Protein AF-0000000080390505 (afdb_homodimer)

InterPro domains:
  IPR000835 MarR-type HTH domain [PF01047] (36-88)
  IPR000835 MarR-type HTH domain [PR00598] (48-64)
  IPR000835 MarR-type HTH domain [PR00598] (65-80)
  IPR000835 MarR-type HTH domain [PR00598] (84-100)
  IPR000835 MarR-type HTH domain [PR00598] (114-134)
  IPR000835 MarR-type HTH domain [PS50995] (1-136)
  IPR000835 MarR-type HTH domain [SM00347] (24-124)
  IPR023187 Transcriptional regulator MarR-type, conserved site [PS01117] (63-97)
  IPR036388 Winged helix-like DNA-binding domain superfamily [G3DSA:1.10.10.10] (7-143)
  IPR036390 Winged helix DNA-binding domain superfamily [SSF46785] (4-142)

Solvent-accessible surface area (backbone atoms only — not comparable to full-atom values): 15977 Å² total; per-residue (Å²): 130,58,67,79,66,33,67,64,46,51,50,46,51,49,44,52,48,51,54,51,52,45,30,63,73,31,46,91,73,71,41,57,82,67,40,59,59,53,51,54,48,27,73,76,46,60,53,35,35,59,66,54,49,11,59,74,70,69,42,52,67,69,55,36,51,52,44,50,52,51,36,34,74,74,49,30,29,48,74,44,64,33,89,91,42,76,87,39,49,21,39,30,60,30,72,62,31,57,66,46,46,61,58,51,51,48,46,54,48,53,51,48,49,54,44,46,63,86,48,50,74,66,52,48,53,51,49,52,50,52,50,50,51,32,46,48,43,49,52,50,48,50,55,56,66,75,95,130,56,68,80,67,34,69,64,45,51,49,46,52,49,44,53,49,49,54,52,52,46,32,62,72,32,46,92,73,70,42,57,84,66,38,59,59,52,52,54,47,28,74,76,46,61,53,38,35,60,65,54,49,11,60,76,70,68,44,51,66,69,55,36,51,52,46,50,53,51,34,35,73,75,48,28,30,47,74,43,64,34,89,90,42,74,86,40,49,23,40,31,60,29,72,61,30,57,65,46,47,62,57,52,52,49,44,53,49,51,50,48,52,55,46,46,63,87,48,51,74,67,51,46,52,52,50,51,50,52,50,52,50,32,47,49,44,49,53,50,50,49,55,57,66,76,96

pLDDT: mean 89.96, std 9.24, range [43.66, 98.38]

Organism: NCBI:txid1090322

Foldseek 3Di:
DPPCPDPVNVVVVLVVVLQVLLCVLCVVLVQHDCLLVLLLVCLVVFFAWLVRSCVVVVHDSVVSVVSLVVCVVSVQKDWDADPVHRVTITIGGDPSNNVCNVSSVVSNVVSVCVVCVPPDPVRVVVVVVVVVVVVVVVVVVVVVVVD/DPPCPDPVNVVVVLVVVLQVLLCVLCVVLVQHDCLLVLLLVCLVVPFAWLVRSCVVVVHDSVVSVVSLVVCVVSVQKDWDADPVHRVTITIGGDPSSNVCNVSSVVSNVVSVCVVCVPPDPVRVVVVVVVVVVVVVVVVVVVVVVVD

Radius of gyration: 20.18 Å; Cα contacts (8 Å, |Δi|>4): 331; chains: 2; bounding box: 51×54×51 Å

Sequence (294 aa):
MKQSERIGAKIACIFSHNHRYIENALESYKLKGPMFAFLLTLSHKDGCSQESLARYLKFSKATATRVITALEKEGYVYREKDENDRRIYRVFISDKGMGVVPAINAALQEWNDILLSDLSDDEEQIFRKLLDKTKNTLEEYDRNSSNMKQSERIGAKIACIFSHNHRYIENALESYKLKGPMFAFLLTLSHKDGCSQESLARYLKFSKATATRVITALEKEGYVYREKDENDRRIYRVFISDKGMGVVPAINAALQEWNDILLSDLSDDEEQIFRKLLDKTKNTLEEYDRNSSN

Secondary structure (DSSP, 8-state):
--GGGSHHHHHHHHHHHHHHHHHHHTGGGT--TTHHHHHHHHHHSTTEEHHHHHHHHT--HHHHHHHHHHHHHTTSEEEEE-SS-TTPEEEEE-HHHHHHHHHHHHHHHHHHHHHHTTS-HHHHHHHHHHHHHHHHHHHHHHHHHH-/--GGGSHHHHHHHHHHHHHHHHHHHTGGGT--TTHHHHHHHHHHSTTEEHHHHHHHHT--HHHHHHHHHHHHHTTSEEEEE-SS-TTPEEEEE-HHHHHHHHHHHHHHHHHHHHHHTTS-HHHHHHHHHHHHHHHHHHHHHHHHHH-

Nearest PDB structures (foldseek):
  3bpx-assembly1_A  TM=8.953E-01  e=1.019E-10  unclassified
  3s2w-assembly4_H  TM=9.101E-01  e=1.387E-10  Methanosarcina mazei Go1
  3bpv-assembly1_A-2  TM=9.116E-01  e=5.723E-10  unclassified
  6pcp-assembly2_C  TM=8.687E-01  e=5.475E-08  Bordetella pertussis
  7kfq-assembly1_A  TM=7.482E-01  e=2.891E-07  Variovorax paradoxus

Structure (mmCIF, N/CA/C/O backbone):
data_AF-0000000080390505-model_v1
#
loop_
_entity.id
_entity.type
_entity.pdbx_description
1 polymer 'Transcriptional regulator'
#
loop_
_atom_site.group_PDB
_atom_site.id
_atom_sit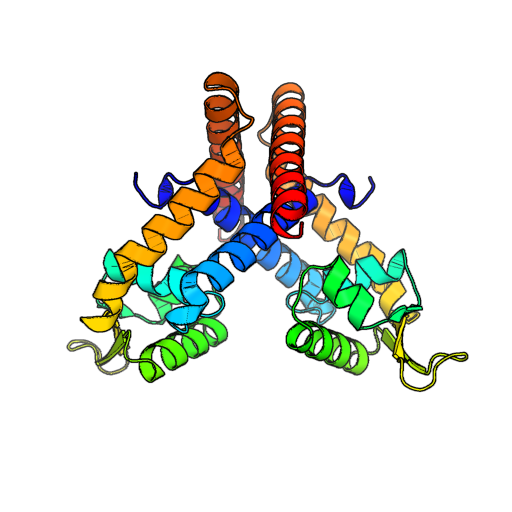e.type_symbol
_atom_site.label_atom_id
_atom_site.label_alt_id
_atom_site.label_comp_id
_atom_site.label_asym_id
_atom_site.label_entity_id
_atom_site.label_seq_id
_atom_site.pdbx_PDB_ins_code
_atom_site.Cartn_x
_atom_site.Cartn_y
_atom_site.Cartn_z
_atom_site.occupancy
_atom_site.B_iso_or_equiv
_atom_site.auth_seq_id
_atom_site.auth_comp_id
_atom_site.auth_asym_id
_atom_site.auth_atom_id
_atom_site.pdbx_PDB_model_num
ATOM 1 N N . MET A 1 1 ? -7.25 20.875 5.926 1 47.5 1 MET A N 1
ATOM 2 C CA . MET A 1 1 ? -6.16 20.375 5.086 1 47.5 1 MET A CA 1
ATOM 3 C C . MET A 1 1 ? -6.691 19.453 3.994 1 47.5 1 MET A C 1
ATOM 5 O O . MET A 1 1 ? -7.535 18.594 4.254 1 47.5 1 MET A O 1
ATOM 9 N N . LYS A 1 2 ? -6.445 19.812 2.771 1 57.56 2 LYS A N 1
ATOM 10 C CA . LYS A 1 2 ? -6.871 19 1.635 1 57.56 2 LYS A CA 1
ATOM 11 C C . LYS A 1 2 ? -6.238 17.609 1.688 1 57.56 2 LYS A C 1
ATOM 13 O O . LYS A 1 2 ? -5.129 17.453 2.203 1 57.56 2 LYS A O 1
ATOM 18 N N . GLN A 1 3 ? -6.949 16.672 1.498 1 59.25 3 GLN A N 1
ATOM 19 C CA . GLN A 1 3 ? -6.5 15.281 1.482 1 59.25 3 GLN A CA 1
ATOM 20 C C . GLN A 1 3 ? -5.133 15.156 0.817 1 59.25 3 GLN A C 1
ATOM 22 O O . GLN A 1 3 ? -4.277 14.398 1.284 1 59.25 3 GLN A O 1
ATOM 27 N N . SER A 1 4 ? -5.047 16.062 -0.172 1 57.09 4 SER A N 1
ATOM 28 C CA . SER A 1 4 ? -3.805 15.992 -0.937 1 57.09 4 SER A CA 1
ATOM 29 C C . SER A 1 4 ? -2.633 16.562 -0.139 1 57.09 4 SER A C 1
ATOM 31 O O . SER A 1 4 ? -1.473 16.297 -0.46 1 57.09 4 SER A O 1
ATOM 33 N N . GLU A 1 5 ? -3.049 17.125 0.859 1 67.38 5 GLU A N 1
ATOM 34 C CA . GLU A 1 5 ? -2.018 17.781 1.653 1 67.38 5 GLU A CA 1
ATOM 35 C C . GLU A 1 5 ? -1.525 16.875 2.779 1 67.38 5 GLU A C 1
ATOM 37 O O . GLU A 1 5 ? -0.464 17.125 3.359 1 67.38 5 GLU A O 1
ATOM 42 N N . ARG A 1 6 ? -2.152 15.867 2.842 1 80.06 6 ARG A N 1
ATOM 43 C CA . ARG A 1 6 ? -1.756 14.953 3.91 1 80.06 6 ARG A CA 1
ATOM 44 C C . ARG A 1 6 ? -0.568 14.094 3.484 1 80.06 6 ARG A C 1
ATOM 46 O O . ARG A 1 6 ? -0.491 13.664 2.334 1 80.06 6 ARG A O 1
ATOM 53 N N . ILE A 1 7 ? 0.357 13.969 4.359 1 85.69 7 ILE A N 1
ATOM 54 C CA . ILE A 1 7 ? 1.563 13.188 4.105 1 85.69 7 ILE A CA 1
ATOM 55 C C . ILE A 1 7 ? 1.186 11.75 3.762 1 85.69 7 ILE A C 1
ATOM 57 O O . ILE A 1 7 ? 1.784 11.141 2.875 1 85.69 7 ILE A O 1
ATOM 61 N N . GLY A 1 8 ? 0.133 11.328 4.406 1 85.62 8 GLY A N 1
ATOM 62 C CA . GLY A 1 8 ? -0.348 9.984 4.129 1 85.62 8 GLY A CA 1
ATOM 63 C C . GLY A 1 8 ? -0.762 9.781 2.684 1 85.62 8 GLY A C 1
ATOM 64 O O . GLY A 1 8 ? -0.52 8.727 2.104 1 85.62 8 GLY A O 1
ATOM 65 N N . ALA A 1 9 ? -1.355 10.812 2.117 1 84.06 9 ALA A N 1
ATOM 66 C CA . ALA A 1 9 ? -1.788 10.742 0.724 1 84.06 9 ALA A CA 1
ATOM 67 C C . ALA A 1 9 ? -0.59 10.68 -0.22 1 84.06 9 ALA A C 1
ATOM 69 O O . ALA A 1 9 ? -0.623 9.969 -1.226 1 84.06 9 ALA A O 1
ATOM 70 N N . LYS A 1 10 ? 0.404 11.367 0.055 1 87.94 10 LYS A N 1
ATOM 71 C CA . LYS A 1 10 ? 1.612 11.359 -0.763 1 87.94 10 LYS A CA 1
ATOM 72 C C . LYS A 1 10 ? 2.299 10 -0.716 1 87.94 10 LYS A C 1
ATOM 74 O O . LYS A 1 10 ? 2.723 9.477 -1.749 1 87.94 10 LYS A O 1
ATOM 79 N N . ILE A 1 11 ? 2.352 9.484 0.459 1 90.06 11 ILE A N 1
ATOM 80 C CA . ILE A 1 11 ? 2.947 8.164 0.653 1 90.06 11 ILE A CA 1
ATOM 81 C C . ILE A 1 11 ? 2.127 7.113 -0.091 1 90.06 11 ILE A C 1
ATOM 83 O O . ILE A 1 11 ? 2.686 6.234 -0.75 1 90.06 11 ILE A O 1
ATOM 87 N N . ALA A 1 12 ? 0.854 7.258 -0.019 1 86.38 12 ALA A N 1
ATOM 88 C CA . ALA A 1 12 ? -0.045 6.336 -0.711 1 86.38 12 ALA A CA 1
ATOM 89 C C . ALA A 1 12 ? 0.187 6.375 -2.219 1 86.38 12 ALA A C 1
ATOM 91 O O . ALA A 1 12 ? 0.212 5.332 -2.877 1 86.38 12 ALA A O 1
ATOM 92 N N . CYS A 1 13 ? 0.348 7.535 -2.709 1 86 13 CYS A N 1
ATOM 93 C CA . CYS A 1 13 ? 0.576 7.699 -4.141 1 86 13 CYS A CA 1
ATOM 94 C C . CYS A 1 13 ? 1.878 7.031 -4.566 1 86 13 CYS A C 1
ATOM 96 O O . CYS A 1 13 ? 1.913 6.309 -5.566 1 86 13 CYS A O 1
ATOM 98 N N . ILE A 1 14 ? 2.885 7.238 -3.82 1 90.88 14 ILE A N 1
ATOM 99 C CA . ILE A 1 14 ? 4.191 6.664 -4.129 1 90.88 14 ILE A CA 1
ATOM 100 C C . ILE A 1 14 ? 4.125 5.145 -4.023 1 90.88 14 ILE A C 1
ATOM 102 O O . ILE A 1 14 ? 4.621 4.434 -4.898 1 90.88 14 ILE A O 1
ATOM 106 N N . PHE A 1 15 ? 3.463 4.742 -3.025 1 88.5 15 PHE A N 1
ATOM 107 C CA . PHE A 1 15 ? 3.328 3.307 -2.812 1 88.5 15 PHE A CA 1
ATOM 108 C C . PHE A 1 15 ? 2.539 2.664 -3.947 1 88.5 15 PHE A C 1
ATOM 110 O O . PHE A 1 15 ? 2.934 1.62 -4.473 1 88.5 15 PHE A O 1
ATOM 117 N N . SER A 1 16 ? 1.476 3.236 -4.297 1 85.75 16 SER A N 1
ATOM 118 C CA . SER A 1 16 ? 0.644 2.719 -5.379 1 85.75 16 SER A CA 1
ATOM 119 C C . SER A 1 16 ? 1.423 2.641 -6.688 1 85.75 16 SER A C 1
ATOM 121 O O . SER A 1 16 ? 1.263 1.69 -7.457 1 85.75 16 SER A O 1
ATOM 123 N N . HIS A 1 17 ? 2.207 3.602 -6.898 1 88.25 17 HIS A N 1
ATOM 124 C CA . HIS A 1 17 ? 3.031 3.586 -8.102 1 88.25 17 HIS A CA 1
ATOM 125 C C . HIS A 1 17 ? 4.012 2.418 -8.086 1 88.25 17 HIS A C 1
ATOM 127 O O . HIS A 1 17 ? 4.211 1.749 -9.102 1 88.25 17 HIS A O 1
ATOM 133 N N . ASN A 1 18 ? 4.645 2.246 -6.918 1 88.81 18 ASN A N 1
ATOM 134 C CA . ASN A 1 18 ? 5.566 1.125 -6.754 1 88.81 18 ASN A CA 1
ATOM 135 C C . ASN A 1 18 ? 4.891 -0.206 -7.07 1 88.81 18 ASN A C 1
ATOM 137 O O . ASN A 1 18 ? 5.418 -1.009 -7.84 1 88.81 18 ASN A O 1
ATOM 141 N N . HIS A 1 19 ? 3.781 -0.438 -6.508 1 84.25 19 HIS A N 1
ATOM 142 C CA . HIS A 1 19 ? 3.055 -1.689 -6.688 1 84.25 19 HIS A CA 1
ATOM 143 C C . HIS A 1 19 ? 2.697 -1.917 -8.148 1 84.25 19 HIS A C 1
ATOM 145 O O . HIS A 1 19 ? 2.867 -3.021 -8.672 1 84.25 19 HIS A O 1
ATOM 151 N N . ARG A 1 20 ? 2.246 -0.921 -8.812 1 84.75 20 ARG A N 1
ATOM 152 C CA . ARG A 1 20 ? 1.904 -1.033 -10.227 1 84.75 20 ARG A CA 1
ATOM 153 C C . ARG A 1 20 ? 3.145 -1.312 -11.07 1 84.75 20 ARG A C 1
ATOM 155 O O . ARG A 1 20 ? 3.109 -2.145 -11.977 1 84.75 20 ARG A O 1
ATOM 162 N N . TYR A 1 21 ? 4.152 -0.534 -10.789 1 89.31 21 TYR A N 1
ATOM 163 C CA . TYR A 1 21 ? 5.406 -0.698 -11.516 1 89.31 21 TYR A CA 1
ATOM 164 C C . TYR A 1 21 ? 5.922 -2.127 -11.398 1 89.31 21 TYR A C 1
ATOM 166 O O . TYR A 1 21 ? 6.297 -2.742 -12.398 1 89.31 21 TYR A O 1
ATOM 174 N N . ILE A 1 22 ? 5.918 -2.629 -10.188 1 89.25 22 ILE A N 1
ATOM 175 C CA . ILE A 1 22 ? 6.465 -3.955 -9.914 1 89.25 22 ILE A CA 1
ATOM 176 C C . ILE A 1 22 ? 5.574 -5.02 -10.555 1 89.25 22 ILE A C 1
ATOM 178 O O . ILE A 1 22 ? 6.074 -5.977 -11.148 1 89.25 22 ILE A O 1
ATOM 182 N N . GLU A 1 23 ? 4.332 -4.867 -10.422 1 86.94 23 GLU A N 1
ATOM 183 C CA . GLU A 1 23 ? 3.398 -5.805 -11.039 1 86.94 23 GLU A CA 1
ATOM 184 C C . GLU A 1 23 ? 3.619 -5.895 -12.539 1 86.94 23 GLU A C 1
ATOM 186 O O . GLU A 1 23 ? 3.635 -6.988 -13.109 1 86.94 23 GLU A O 1
ATOM 191 N N . ASN A 1 24 ? 3.764 -4.754 -13.141 1 88.38 24 ASN A N 1
ATOM 192 C CA . ASN A 1 24 ? 4.004 -4.719 -14.578 1 88.38 24 ASN A CA 1
ATOM 193 C C . ASN A 1 24 ? 5.332 -5.371 -14.938 1 88.38 24 ASN A C 1
ATOM 195 O O . ASN A 1 24 ? 5.422 -6.105 -15.922 1 88.38 24 ASN A O 1
ATOM 199 N N . ALA A 1 25 ? 6.34 -5.062 -14.148 1 91.5 25 ALA A N 1
ATOM 200 C CA . ALA A 1 25 ? 7.68 -5.586 -14.406 1 91.5 25 ALA A CA 1
ATOM 201 C C . ALA A 1 25 ? 7.715 -7.105 -14.234 1 91.5 25 ALA A C 1
ATOM 203 O O . ALA A 1 25 ? 8.516 -7.789 -14.875 1 91.5 25 ALA A O 1
ATOM 204 N N . LEU A 1 26 ? 6.785 -7.684 -13.445 1 93.62 26 LEU A N 1
ATOM 205 C CA . LEU A 1 26 ? 6.84 -9.102 -13.117 1 93.62 26 LEU A CA 1
ATOM 206 C C . LEU A 1 26 ? 5.66 -9.852 -13.734 1 93.62 26 LEU A C 1
ATOM 208 O O . LEU A 1 26 ? 5.375 -10.984 -13.359 1 93.62 26 LEU A O 1
ATOM 212 N N . GLU A 1 27 ? 5.047 -9.164 -14.633 1 91.56 27 GLU A N 1
ATOM 213 C CA . GLU A 1 27 ? 3.855 -9.734 -15.266 1 91.56 27 GLU A CA 1
ATOM 214 C C . GLU A 1 27 ? 4.164 -11.07 -15.922 1 91.56 27 GLU A C 1
ATOM 216 O O . GLU A 1 27 ? 3.375 -12.016 -15.828 1 91.56 27 GLU A O 1
ATOM 221 N N . SER A 1 28 ? 5.301 -11.18 -16.562 1 93.81 28 SER A N 1
ATOM 222 C CA . SER A 1 28 ? 5.68 -12.391 -17.281 1 93.81 28 SER A CA 1
ATOM 223 C C . SER A 1 28 ? 5.906 -13.555 -16.328 1 93.81 28 SER A 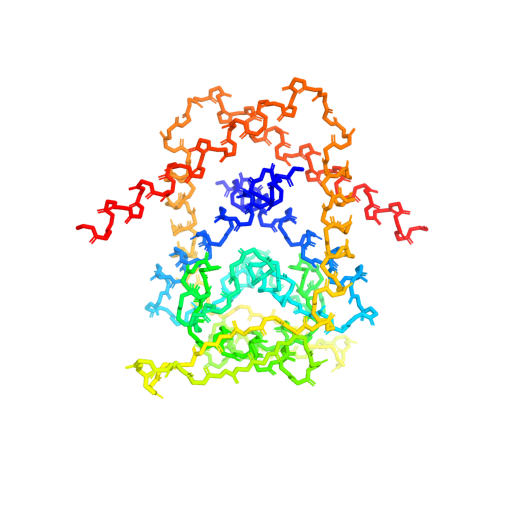C 1
ATOM 225 O O . SER A 1 28 ? 5.871 -14.719 -16.734 1 93.81 28 SER A O 1
ATOM 227 N N . TYR A 1 29 ? 6.078 -13.297 -15.062 1 95.81 29 TYR A N 1
ATOM 228 C CA . TYR A 1 29 ? 6.32 -14.336 -14.062 1 95.81 29 TYR A CA 1
ATOM 229 C C . TYR A 1 29 ? 5.031 -14.703 -13.336 1 95.81 29 TYR A C 1
ATOM 231 O O . TYR A 1 29 ? 5.047 -15.516 -12.414 1 95.81 29 TYR A O 1
ATOM 239 N N . LYS A 1 30 ? 3.979 -14 -13.664 1 94 30 LYS A N 1
ATOM 240 C CA . LYS A 1 30 ? 2.662 -14.242 -13.086 1 94 30 LYS A CA 1
ATOM 241 C C . LYS A 1 30 ? 2.652 -13.922 -11.594 1 94 30 LYS A C 1
ATOM 243 O O . LYS A 1 30 ? 2.002 -14.609 -10.805 1 94 30 LYS A O 1
ATOM 248 N N . LEU A 1 31 ? 3.459 -13.055 -11.219 1 92.88 31 LEU A N 1
ATOM 249 C CA . LEU A 1 31 ? 3.469 -12.57 -9.844 1 92.88 31 LEU A CA 1
ATOM 250 C C . LEU A 1 31 ? 2.555 -11.352 -9.695 1 92.88 31 LEU A C 1
ATOM 252 O O . LEU A 1 31 ? 2.809 -10.305 -10.289 1 92.88 31 LEU A O 1
ATOM 256 N N . LYS A 1 32 ? 1.479 -11.516 -8.938 1 86.44 32 LYS A N 1
ATOM 257 C CA . LYS A 1 32 ? 0.497 -10.453 -8.773 1 86.44 32 LYS A CA 1
ATOM 258 C C . LYS A 1 32 ? 0.452 -9.969 -7.324 1 86.44 32 LYS A C 1
ATOM 260 O O . LYS A 1 32 ? 0.616 -10.758 -6.395 1 86.44 32 LYS A O 1
ATOM 265 N N . GLY A 1 33 ? 0.156 -8.695 -7.215 1 82.25 33 GLY A N 1
ATOM 266 C CA . GLY A 1 33 ? -0.066 -8.125 -5.895 1 82.25 33 GLY A CA 1
ATOM 267 C C . GLY A 1 33 ? 1.122 -8.297 -4.965 1 82.25 33 GLY A C 1
ATOM 268 O O . GLY A 1 33 ? 2.25 -7.949 -5.324 1 82.25 33 GLY A O 1
ATOM 269 N N . PRO A 1 34 ? 0.864 -8.852 -3.773 1 87.38 34 PRO A N 1
ATOM 270 C CA . PRO A 1 34 ? 1.923 -8.938 -2.766 1 87.38 34 PRO A CA 1
ATOM 271 C C . PRO A 1 34 ? 2.773 -10.195 -2.906 1 87.38 34 PRO A C 1
ATOM 273 O O . PRO A 1 34 ? 3.611 -10.484 -2.045 1 87.38 34 PRO A O 1
ATOM 276 N N . MET A 1 35 ? 2.617 -10.906 -3.91 1 93.69 35 MET A N 1
ATOM 277 C CA . MET A 1 35 ? 3.32 -12.18 -4.07 1 93.69 35 MET A CA 1
ATOM 278 C C . MET A 1 35 ? 4.832 -11.977 -4.012 1 93.69 35 MET A C 1
ATOM 280 O O . MET A 1 35 ? 5.547 -12.773 -3.404 1 93.69 35 MET A O 1
ATOM 284 N N . PHE A 1 36 ? 5.324 -10.938 -4.609 1 93.06 36 PHE A N 1
ATOM 285 C CA . PHE A 1 36 ? 6.762 -10.695 -4.648 1 93.06 36 PHE A CA 1
ATOM 286 C C . PHE A 1 36 ? 7.32 -10.508 -3.244 1 93.06 36 PHE A C 1
ATOM 288 O O . PHE A 1 36 ? 8.438 -10.93 -2.951 1 93.06 36 PHE A O 1
ATOM 295 N N . ALA A 1 37 ? 6.578 -9.883 -2.42 1 90.94 37 ALA A N 1
ATOM 296 C CA . ALA A 1 37 ? 7.039 -9.633 -1.058 1 90.94 37 ALA A CA 1
ATOM 297 C C . ALA A 1 37 ? 7.199 -10.938 -0.281 1 90.94 37 ALA A C 1
ATOM 299 O O . ALA A 1 37 ? 8.133 -11.078 0.514 1 90.94 37 ALA A O 1
ATOM 300 N N . PHE A 1 38 ? 6.316 -11.828 -0.518 1 94.25 38 PHE A N 1
ATOM 301 C CA . PHE A 1 38 ? 6.406 -13.133 0.122 1 94.25 38 PHE A CA 1
ATOM 302 C C . PHE A 1 38 ? 7.648 -13.883 -0.349 1 94.25 38 PHE A C 1
ATOM 304 O O . PHE A 1 38 ? 8.383 -14.445 0.463 1 94.25 38 PHE A O 1
ATOM 311 N N . LEU A 1 39 ? 7.883 -13.836 -1.6 1 95.5 39 LEU A N 1
ATOM 312 C CA . LEU A 1 39 ? 9.039 -14.531 -2.16 1 95.5 39 LEU A CA 1
ATOM 313 C C . LEU A 1 39 ? 10.336 -13.922 -1.639 1 95.5 39 LEU A C 1
ATOM 315 O O . LEU A 1 39 ? 11.281 -14.648 -1.308 1 95.5 39 LEU A O 1
ATOM 319 N N . LEU A 1 40 ? 10.328 -12.711 -1.592 1 92.5 40 LEU A N 1
ATOM 320 C CA . LEU A 1 40 ? 11.516 -12.031 -1.079 1 92.5 40 LEU A CA 1
ATOM 321 C C . LEU A 1 40 ? 11.781 -12.422 0.372 1 92.5 40 LEU A C 1
ATOM 323 O O . LEU A 1 40 ? 12.922 -12.688 0.752 1 92.5 40 LEU A O 1
ATOM 327 N N . THR A 1 41 ? 10.773 -12.414 1.14 1 92 41 THR A N 1
ATOM 328 C CA . THR A 1 41 ? 10.914 -12.789 2.543 1 92 41 THR A CA 1
ATOM 329 C C . THR A 1 41 ? 11.422 -14.219 2.674 1 92 41 THR A C 1
ATOM 331 O O . THR A 1 41 ? 12.359 -14.484 3.426 1 92 41 THR A O 1
ATOM 334 N N . LEU A 1 42 ? 10.867 -15.078 1.919 1 95.81 42 LEU A N 1
ATOM 335 C CA . LEU A 1 42 ? 11.227 -16.484 1.975 1 95.81 42 LEU A CA 1
ATOM 336 C C . LEU A 1 42 ? 12.633 -16.719 1.446 1 95.81 42 LEU A C 1
ATOM 338 O O . LEU A 1 42 ? 13.305 -17.672 1.853 1 95.81 42 LEU A O 1
ATOM 342 N N . SER A 1 43 ? 13.023 -15.883 0.507 1 94.56 43 SER A N 1
ATOM 343 C CA . SER A 1 43 ? 14.367 -16 -0.041 1 94.56 43 SER A CA 1
ATOM 344 C C . SER A 1 43 ? 15.43 -15.75 1.027 1 94.56 43 SER A C 1
ATOM 346 O O . SER A 1 43 ? 16.562 -16.219 0.915 1 94.56 43 SER A O 1
ATOM 348 N N . HIS A 1 44 ? 15.102 -15.062 2.072 1 91.31 44 HIS A N 1
ATOM 349 C CA . HIS A 1 44 ? 16.016 -14.742 3.166 1 91.31 44 HIS A CA 1
ATOM 350 C C . HIS A 1 44 ? 15.719 -15.594 4.395 1 91.31 44 HIS A C 1
ATOM 352 O O . HIS A 1 44 ? 16.609 -15.883 5.191 1 91.31 44 HIS A O 1
ATOM 358 N N . LYS A 1 45 ? 14.438 -15.875 4.551 1 91.38 45 LYS A N 1
ATOM 359 C CA . LYS A 1 45 ? 13.977 -16.688 5.676 1 91.38 45 LYS A CA 1
ATOM 360 C C . LYS A 1 45 ? 13.078 -17.828 5.203 1 91.38 45 LYS A C 1
ATOM 362 O O . LYS A 1 45 ? 11.867 -17.781 5.41 1 91.38 45 LYS A O 1
ATOM 367 N N . ASP A 1 46 ? 13.734 -18.844 4.82 1 93.31 46 ASP A N 1
ATOM 368 C CA . ASP A 1 46 ? 12.992 -19.984 4.277 1 93.31 46 ASP A CA 1
ATOM 369 C C . ASP A 1 46 ? 12.406 -20.844 5.395 1 93.31 46 ASP A C 1
ATOM 371 O O . ASP A 1 46 ? 12.945 -20.891 6.5 1 93.31 46 ASP A O 1
ATOM 375 N N . GLY A 1 47 ? 11.234 -21.344 5.086 1 94.38 47 GLY A N 1
ATOM 376 C CA . GLY A 1 47 ? 10.633 -22.266 6.039 1 94.38 47 GLY A CA 1
ATOM 377 C C . GLY A 1 47 ? 9.852 -21.562 7.133 1 94.38 47 GLY A C 1
ATOM 378 O O . GLY A 1 47 ? 9.711 -22.078 8.242 1 94.38 47 GLY A O 1
ATOM 379 N N . CYS A 1 48 ? 9.375 -20.438 6.871 1 93.75 48 CYS A N 1
ATOM 380 C CA . CYS A 1 48 ? 8.547 -19.688 7.82 1 93.75 48 CYS A CA 1
ATOM 381 C C . CYS A 1 48 ? 7.137 -20.281 7.883 1 93.75 48 CYS A C 1
ATOM 383 O O . CYS A 1 48 ? 6.645 -20.828 6.895 1 93.75 48 CYS A O 1
ATOM 385 N N . SER A 1 49 ? 6.559 -20.141 9.062 1 94.56 49 SER A N 1
ATOM 386 C CA . SER A 1 49 ? 5.141 -20.469 9.141 1 94.56 49 SER A CA 1
ATOM 387 C C . SER A 1 49 ? 4.285 -19.438 8.43 1 94.56 49 SER A C 1
ATOM 389 O O . SER A 1 49 ? 4.707 -18.297 8.242 1 94.56 49 SER A O 1
ATOM 391 N N . GLN A 1 50 ? 3.143 -19.859 8.031 1 93.38 50 GLN A N 1
ATOM 392 C CA . GLN A 1 50 ? 2.215 -18.922 7.414 1 93.38 50 GLN A CA 1
ATOM 393 C C . GLN A 1 50 ? 1.912 -17.75 8.352 1 93.38 50 GLN A C 1
ATOM 395 O O . GLN A 1 50 ? 1.835 -16.594 7.91 1 93.38 50 GLN A O 1
ATOM 400 N N . GLU A 1 51 ? 1.816 -18.078 9.555 1 93.06 51 GLU A N 1
ATOM 401 C CA . GLU A 1 51 ? 1.526 -17.062 10.562 1 93.06 51 GLU A CA 1
ATOM 402 C C . GLU A 1 51 ? 2.672 -16.062 10.68 1 93.06 51 GLU A C 1
ATOM 404 O O . GLU A 1 51 ? 2.441 -14.852 10.758 1 93.06 51 GLU A O 1
ATOM 409 N N . SER A 1 52 ? 3.852 -16.594 10.727 1 92.44 52 SER A N 1
ATOM 410 C CA . SER A 1 52 ? 5.023 -15.734 10.828 1 92.44 52 SER A CA 1
ATOM 411 C C . SER A 1 52 ? 5.16 -14.844 9.602 1 92.44 52 SER A C 1
ATOM 413 O O . SER A 1 52 ? 5.512 -13.664 9.719 1 92.44 52 SER A O 1
ATOM 415 N N . LEU A 1 53 ? 4.902 -15.383 8.445 1 93 53 LEU A N 1
ATOM 416 C CA . LEU A 1 53 ? 4.957 -14.617 7.207 1 93 53 LEU A CA 1
ATOM 417 C C . LEU A 1 53 ? 3.934 -13.492 7.219 1 93 53 LEU A C 1
ATOM 419 O O . LEU A 1 53 ? 4.25 -12.352 6.859 1 93 53 LEU A O 1
ATOM 423 N N . ALA A 1 54 ? 2.73 -13.812 7.594 1 90.12 54 ALA A N 1
ATOM 424 C CA . ALA A 1 54 ? 1.66 -12.82 7.684 1 90.12 54 ALA A CA 1
ATOM 425 C C . ALA A 1 54 ? 2.041 -11.688 8.633 1 90.12 54 ALA A C 1
ATOM 427 O O . ALA A 1 54 ? 1.883 -10.508 8.297 1 90.12 54 ALA A O 1
ATOM 428 N N . ARG A 1 55 ? 2.588 -12.039 9.781 1 84.88 55 ARG A N 1
ATOM 429 C CA . ARG A 1 55 ? 2.975 -11.07 10.805 1 84.88 55 ARG A CA 1
ATOM 430 C C . ARG A 1 55 ? 4.113 -10.188 10.32 1 84.88 55 ARG A C 1
ATOM 432 O O . ARG A 1 55 ? 4.066 -8.961 10.469 1 84.88 55 ARG A O 1
ATOM 439 N N . TYR A 1 56 ? 5.086 -10.859 9.758 1 83.5 56 TYR A N 1
ATOM 440 C CA . TYR A 1 56 ? 6.262 -10.133 9.297 1 83.5 56 TYR A CA 1
ATOM 441 C C . TYR A 1 56 ? 5.898 -9.148 8.195 1 83.5 56 TYR A C 1
ATOM 443 O O . TYR A 1 56 ? 6.43 -8.039 8.141 1 83.5 56 TYR A O 1
ATOM 451 N N . LEU A 1 57 ? 5.004 -9.523 7.328 1 84.38 57 LEU A N 1
ATOM 452 C CA . LEU A 1 57 ? 4.645 -8.711 6.172 1 84.38 57 LEU A CA 1
ATOM 453 C C . LEU A 1 57 ? 3.43 -7.84 6.473 1 84.38 57 LEU A C 1
ATOM 455 O O . LEU A 1 57 ? 2.992 -7.062 5.621 1 84.38 57 LEU A O 1
ATOM 459 N N . LYS A 1 58 ? 2.885 -8.016 7.68 1 78.38 58 LYS A N 1
ATOM 460 C CA . LYS A 1 58 ? 1.77 -7.215 8.172 1 78.38 58 LYS A CA 1
ATOM 461 C C . LYS A 1 58 ? 0.525 -7.41 7.316 1 78.38 58 LYS A C 1
ATOM 463 O O . LYS A 1 58 ? -0.134 -6.441 6.934 1 78.38 58 LYS A O 1
ATOM 468 N N . PHE A 1 59 ? 0.275 -8.625 6.93 1 82.25 59 PHE A N 1
ATOM 469 C CA . PHE A 1 59 ? -0.951 -9.031 6.254 1 82.25 59 PHE A CA 1
ATOM 470 C C . PHE A 1 59 ? -1.851 -9.82 7.195 1 82.25 59 PHE A C 1
ATOM 472 O O . PHE A 1 59 ? -1.376 -10.398 8.18 1 82.25 59 PHE A O 1
ATOM 479 N N . SER A 1 60 ? -3.121 -9.789 6.93 1 82.06 60 SER A N 1
ATOM 480 C CA . SER A 1 60 ? -4.031 -10.68 7.645 1 82.06 60 SER A CA 1
ATOM 481 C C . SER A 1 60 ? -3.762 -12.141 7.305 1 82.06 60 SER A C 1
ATOM 483 O O . SER A 1 60 ? -3.197 -12.445 6.254 1 82.06 60 SER A O 1
ATOM 485 N N . LYS A 1 61 ? -4.219 -12.969 8.164 1 87.94 61 LYS A N 1
ATOM 486 C CA . LYS A 1 61 ? -4.074 -14.398 7.934 1 87.94 61 LYS A CA 1
ATOM 487 C C . LYS A 1 61 ? -4.766 -14.82 6.637 1 87.94 61 LYS A C 1
ATOM 489 O O . LYS A 1 61 ? -4.227 -15.625 5.875 1 87.94 61 LYS A O 1
ATOM 494 N N . ALA A 1 62 ? -5.902 -14.242 6.473 1 86.5 62 ALA A N 1
ATOM 495 C CA . ALA A 1 62 ? -6.676 -14.562 5.277 1 86.5 62 ALA A CA 1
ATOM 496 C C . ALA A 1 62 ? -5.922 -14.156 4.012 1 86.5 62 ALA A C 1
ATOM 498 O O . ALA A 1 62 ? -5.848 -14.922 3.051 1 86.5 62 ALA A O 1
ATOM 499 N N . THR A 1 63 ? -5.336 -13.031 3.977 1 84.38 63 THR A N 1
ATOM 500 C CA . THR A 1 63 ? -4.578 -12.531 2.834 1 84.38 63 THR A CA 1
ATOM 501 C C . THR A 1 63 ? -3.33 -13.383 2.604 1 84.38 63 THR A C 1
ATOM 503 O O . THR A 1 63 ? -3.021 -13.742 1.467 1 84.38 63 THR A O 1
ATOM 506 N N . ALA A 1 64 ? -2.664 -13.656 3.672 1 92.94 64 ALA A N 1
ATOM 507 C CA . ALA A 1 64 ? -1.459 -14.477 3.566 1 92.94 64 ALA A CA 1
ATOM 508 C C . ALA A 1 64 ? -1.774 -15.844 2.965 1 92.94 64 ALA A C 1
ATOM 510 O O . ALA A 1 64 ? -1.049 -16.328 2.094 1 92.94 64 ALA A O 1
ATOM 511 N N . THR A 1 65 ? -2.834 -16.406 3.432 1 94.44 65 THR A N 1
ATOM 512 C CA . THR A 1 65 ? -3.244 -17.719 2.93 1 94.44 65 THR A CA 1
ATOM 513 C C . THR A 1 65 ? -3.527 -17.656 1.432 1 94.44 65 THR A C 1
ATOM 515 O O . THR A 1 65 ? -3.084 -18.516 0.674 1 94.44 65 THR A O 1
ATOM 518 N N . ARG A 1 66 ? -4.184 -16.641 1.076 1 93.44 66 ARG A N 1
ATOM 519 C CA . ARG A 1 66 ? -4.527 -16.484 -0.332 1 93.44 66 ARG A CA 1
ATOM 520 C C . ARG A 1 66 ? -3.273 -16.312 -1.186 1 93.44 66 ARG A C 1
ATOM 522 O O . ARG A 1 66 ? -3.16 -16.922 -2.252 1 93.44 66 ARG A O 1
ATOM 529 N N . VAL A 1 67 ? -2.408 -15.562 -0.748 1 95.12 67 VAL A N 1
ATOM 530 C CA . VAL A 1 67 ? -1.191 -15.266 -1.496 1 95.12 67 VAL A CA 1
ATOM 531 C C . VAL A 1 67 ? -0.313 -16.516 -1.575 1 95.12 67 VAL A C 1
ATOM 533 O O . VAL A 1 67 ? 0.202 -16.844 -2.643 1 95.12 67 VAL A O 1
ATOM 536 N N . ILE A 1 68 ? -0.188 -17.172 -0.466 1 96.88 68 ILE A N 1
ATOM 537 C CA . ILE A 1 68 ? 0.64 -18.375 -0.419 1 96.88 68 ILE A CA 1
ATOM 538 C C . ILE A 1 68 ? 0.052 -19.438 -1.336 1 96.88 68 ILE A C 1
ATOM 540 O O . ILE A 1 68 ? 0.785 -20.125 -2.059 1 96.88 68 ILE A O 1
ATOM 544 N N . THR A 1 69 ? -1.244 -19.594 -1.267 1 97.06 69 THR A N 1
ATOM 545 C CA . THR A 1 69 ? -1.925 -20.562 -2.135 1 97.06 69 THR A CA 1
ATOM 546 C C . THR A 1 69 ? -1.674 -20.219 -3.604 1 97.06 69 THR A C 1
ATOM 548 O O . THR A 1 69 ? -1.413 -21.125 -4.41 1 97.06 69 THR A O 1
ATOM 551 N N . ALA A 1 70 ? -1.712 -18.969 -3.947 1 96.5 70 ALA A N 1
ATOM 552 C CA . ALA A 1 70 ? -1.457 -18.531 -5.32 1 96.5 70 ALA A CA 1
ATOM 553 C C . ALA A 1 70 ? -0.019 -18.828 -5.73 1 96.5 70 ALA A C 1
ATOM 555 O O . ALA A 1 70 ? 0.232 -19.281 -6.848 1 96.5 70 ALA A O 1
ATOM 556 N N . LEU A 1 71 ? 0.881 -18.578 -4.859 1 97.62 71 LEU A N 1
ATOM 557 C CA . LEU A 1 71 ? 2.293 -18.844 -5.121 1 97.62 71 LEU A CA 1
ATOM 558 C C . LEU A 1 71 ? 2.539 -20.344 -5.305 1 97.62 71 LEU A C 1
ATOM 560 O O . LEU A 1 71 ? 3.35 -20.734 -6.145 1 97.62 71 LEU A O 1
ATOM 564 N N . GLU A 1 72 ? 1.846 -21.109 -4.488 1 97.62 72 GLU A N 1
ATOM 565 C CA . GLU A 1 72 ? 1.951 -22.562 -4.59 1 97.62 72 GLU A CA 1
ATOM 566 C C . GLU A 1 72 ? 1.415 -23.047 -5.93 1 97.62 72 GLU A C 1
ATOM 568 O O . GLU A 1 72 ? 2.018 -23.922 -6.559 1 97.62 72 GLU A O 1
ATOM 573 N N . LYS A 1 73 ? 0.359 -22.547 -6.309 1 97.25 73 LYS A N 1
ATOM 574 C CA . LYS A 1 73 ? -0.249 -22.906 -7.586 1 97.25 73 LYS A CA 1
ATOM 575 C C . LYS A 1 73 ? 0.695 -22.609 -8.75 1 97.25 73 LYS A C 1
ATOM 577 O O . LYS A 1 73 ? 0.768 -23.375 -9.711 1 97.25 73 LYS A O 1
ATOM 582 N N . GLU A 1 74 ? 1.435 -21.547 -8.648 1 97 74 GLU A N 1
ATOM 583 C CA . GLU A 1 74 ? 2.365 -21.141 -9.703 1 97 74 GLU A CA 1
ATOM 584 C C . GLU A 1 74 ? 3.688 -21.891 -9.578 1 97 74 GLU A C 1
ATOM 586 O O . GLU A 1 74 ? 4.566 -21.75 -10.438 1 97 74 GLU A O 1
ATOM 591 N N . GLY A 1 75 ? 3.832 -22.672 -8.438 1 97.94 75 GLY A N 1
ATOM 592 C CA . GLY A 1 75 ? 5.016 -23.5 -8.25 1 97.94 75 GLY A CA 1
ATOM 593 C C . GLY A 1 75 ? 6.176 -22.734 -7.633 1 97.94 75 GLY A C 1
ATOM 594 O O . GLY A 1 75 ? 7.316 -23.219 -7.66 1 97.94 75 GLY A O 1
ATOM 595 N N . TYR A 1 76 ? 5.957 -21.547 -7.082 1 98.38 76 TYR A N 1
ATOM 596 C CA . TYR A 1 76 ? 7.027 -20.719 -6.547 1 98.38 76 TYR A CA 1
ATOM 597 C C . TYR A 1 76 ? 7.352 -21.094 -5.109 1 98.38 76 TYR A C 1
ATOM 599 O O . TYR A 1 76 ? 8.445 -20.812 -4.613 1 98.38 76 TYR A O 1
ATOM 607 N N . VAL A 1 77 ? 6.352 -21.703 -4.43 1 98.38 77 VAL A N 1
ATOM 608 C CA . VAL A 1 77 ? 6.562 -22.141 -3.055 1 98.38 77 VAL A CA 1
ATOM 609 C C . VAL A 1 77 ? 5.898 -23.5 -2.84 1 98.38 77 VAL A C 1
ATOM 611 O O . VAL A 1 77 ? 5.133 -23.969 -3.688 1 98.38 77 VAL A O 1
ATOM 614 N N . TYR A 1 78 ? 6.254 -24.156 -1.817 1 97.88 78 TYR A N 1
ATOM 615 C CA . TYR A 1 78 ? 5.57 -25.359 -1.366 1 97.88 78 TYR A CA 1
ATOM 616 C C . TYR A 1 78 ? 5.488 -25.406 0.155 1 97.88 78 TYR A C 1
ATOM 618 O O . TYR A 1 78 ? 6.262 -24.734 0.844 1 97.88 78 TYR A O 1
ATOM 626 N N . ARG A 1 79 ? 4.5 -26.109 0.617 1 96.19 79 ARG A N 1
ATOM 627 C CA . ARG A 1 79 ? 4.277 -26.203 2.057 1 96.19 79 ARG A CA 1
ATOM 628 C C . ARG A 1 79 ? 4.602 -27.609 2.564 1 96.19 79 ARG A C 1
ATOM 630 O O . ARG A 1 79 ? 4.355 -28.594 1.872 1 96.19 79 ARG A O 1
ATOM 637 N N . GLU A 1 80 ? 5.109 -27.609 3.736 1 95.12 80 GLU A N 1
ATOM 638 C CA . GLU A 1 80 ? 5.363 -28.859 4.434 1 95.12 80 GLU A CA 1
ATOM 639 C C . GLU A 1 80 ? 4.961 -28.766 5.906 1 95.12 80 GLU A C 1
ATOM 641 O O . GLU A 1 80 ? 5.102 -27.703 6.523 1 95.12 80 GLU A O 1
ATOM 646 N N . LYS A 1 81 ? 4.551 -29.859 6.418 1 93.06 81 LYS A N 1
ATOM 647 C CA . LYS A 1 81 ? 4.215 -29.891 7.84 1 93.06 81 LYS A CA 1
ATOM 648 C C . LYS A 1 81 ? 5.469 -29.797 8.703 1 93.06 81 LYS A C 1
ATOM 650 O O . LYS A 1 81 ? 6.5 -30.391 8.383 1 93.06 81 LYS A O 1
ATOM 655 N N . ASP A 1 82 ? 5.297 -29.016 9.75 1 88.81 82 ASP A N 1
ATOM 656 C CA . ASP A 1 82 ? 6.387 -28.922 10.719 1 88.81 82 ASP A CA 1
ATOM 657 C C . ASP A 1 82 ? 6.656 -30.266 11.383 1 88.81 82 ASP A C 1
ATOM 659 O O . ASP A 1 82 ? 5.719 -30.984 11.727 1 88.81 82 ASP A O 1
ATOM 663 N N . GLU A 1 83 ? 7.84 -30.562 11.477 1 87.44 83 GLU A N 1
ATOM 664 C CA . GLU A 1 83 ? 8.242 -31.859 12.023 1 87.44 83 GLU A CA 1
ATOM 665 C C . GLU A 1 83 ? 7.883 -31.969 13.508 1 87.44 83 GLU A C 1
ATOM 667 O O . GLU A 1 83 ? 7.555 -33.062 13.992 1 87.44 83 GLU A O 1
ATOM 672 N N . ASN A 1 84 ? 7.988 -30.906 14.227 1 90.06 84 ASN A N 1
ATOM 673 C CA . ASN A 1 84 ? 7.777 -30.891 15.672 1 90.06 84 ASN A CA 1
ATOM 674 C C . ASN A 1 84 ? 6.324 -30.594 16.016 1 90.06 84 ASN A C 1
ATOM 676 O O . ASN A 1 84 ? 5.871 -30.891 17.125 1 90.06 84 ASN A O 1
ATOM 680 N N . ASP A 1 85 ? 5.676 -29.922 15.211 1 88.44 85 ASP A N 1
ATOM 681 C CA . ASP A 1 85 ? 4.27 -29.578 15.391 1 88.44 85 ASP A CA 1
ATOM 682 C C . ASP A 1 85 ? 3.486 -29.766 14.094 1 88.44 85 ASP A C 1
ATOM 684 O O . ASP A 1 85 ? 3.447 -28.859 13.25 1 88.44 85 ASP A O 1
ATOM 688 N N . ARG A 1 86 ? 2.758 -30.812 13.961 1 85.12 86 ARG A N 1
ATOM 689 C CA . ARG A 1 86 ? 2.107 -31.188 12.711 1 85.12 86 ARG A CA 1
ATOM 690 C C . ARG A 1 86 ? 0.935 -30.266 12.398 1 85.12 86 ARG A C 1
ATOM 692 O O . ARG A 1 86 ? 0.349 -30.344 11.32 1 85.12 86 ARG A O 1
ATOM 699 N N . ARG A 1 87 ? 0.641 -29.375 13.289 1 86.25 87 ARG A N 1
ATOM 700 C CA . ARG A 1 87 ? -0.448 -28.438 13.055 1 86.25 87 ARG A CA 1
ATOM 701 C C . ARG A 1 87 ? 0.047 -27.188 12.312 1 86.25 87 ARG A C 1
ATOM 703 O O . ARG A 1 87 ? -0.752 -26.422 11.781 1 86.25 87 ARG A O 1
ATOM 710 N N . ILE A 1 88 ? 1.369 -27.141 12.312 1 89.12 88 ILE A N 1
ATOM 711 C CA . ILE A 1 88 ? 1.961 -25.953 11.711 1 89.12 88 ILE A CA 1
ATOM 712 C C . ILE A 1 88 ? 2.508 -26.297 10.328 1 89.12 88 ILE A C 1
ATOM 714 O O . ILE A 1 88 ? 3.211 -27.297 10.156 1 89.12 88 ILE A O 1
ATOM 718 N N . TYR A 1 89 ? 2.104 -25.562 9.398 1 91.81 89 TYR A N 1
ATOM 719 C CA . TYR A 1 89 ? 2.688 -25.672 8.07 1 91.81 89 TYR A CA 1
ATOM 720 C C . TYR A 1 89 ? 3.793 -24.641 7.867 1 91.81 89 TYR A C 1
ATOM 722 O O . TYR A 1 89 ? 3.635 -23.469 8.234 1 91.81 89 TYR A O 1
ATOM 730 N N . ARG A 1 90 ? 4.852 -25.172 7.297 1 95.88 90 ARG A N 1
ATOM 731 C CA . ARG A 1 90 ? 5.957 -24.297 6.918 1 95.88 90 ARG A CA 1
ATOM 732 C C . ARG A 1 90 ? 5.961 -24.047 5.414 1 95.88 90 ARG A C 1
ATOM 734 O O . ARG A 1 90 ? 5.676 -24.938 4.625 1 95.88 90 ARG A O 1
ATOM 741 N N . VAL A 1 91 ? 6.309 -22.828 5.066 1 97.69 91 VAL A N 1
ATOM 742 C CA . VAL A 1 91 ? 6.332 -22.422 3.662 1 97.69 91 VAL A CA 1
ATOM 743 C C . VAL A 1 91 ? 7.773 -22.312 3.18 1 97.69 91 VAL A C 1
ATOM 745 O O . VAL A 1 91 ? 8.594 -21.625 3.793 1 97.69 91 VAL A O 1
ATOM 748 N N . PHE A 1 92 ? 8.016 -23.016 2.098 1 97.88 92 PHE A N 1
ATOM 749 C CA . PHE A 1 92 ? 9.359 -23.031 1.531 1 97.88 92 PHE A CA 1
ATOM 750 C C . PHE A 1 92 ? 9.352 -22.484 0.107 1 97.88 92 PHE A C 1
ATOM 752 O O . PHE A 1 92 ? 8.414 -22.734 -0.653 1 97.88 92 PHE A O 1
ATOM 759 N N . ILE A 1 93 ? 10.414 -21.734 -0.168 1 98 93 ILE A N 1
ATOM 760 C CA . ILE A 1 93 ? 10.57 -21.266 -1.54 1 98 93 ILE A CA 1
ATOM 761 C C . ILE A 1 93 ? 11.133 -22.391 -2.412 1 98 93 ILE A C 1
ATOM 763 O O . ILE A 1 93 ? 12.023 -23.125 -1.983 1 98 93 ILE A O 1
ATOM 767 N N . SER A 1 94 ? 10.57 -22.578 -3.584 1 98.25 94 SER A N 1
ATOM 768 C CA . SER A 1 94 ? 11.047 -23.594 -4.527 1 98.25 94 SER A CA 1
ATOM 769 C C . SER A 1 94 ? 12.227 -23.062 -5.34 1 98.25 94 SER A C 1
ATOM 771 O O . SER A 1 94 ? 12.578 -21.891 -5.242 1 98.25 94 SER A O 1
ATOM 773 N N . ASP A 1 95 ? 12.805 -23.969 -6.184 1 97.62 95 ASP A N 1
ATOM 774 C CA . ASP A 1 95 ? 13.852 -23.562 -7.109 1 97.62 95 ASP A CA 1
ATOM 775 C C . ASP A 1 95 ? 13.312 -22.547 -8.125 1 97.62 95 ASP A C 1
ATOM 777 O O . ASP A 1 95 ? 14 -21.578 -8.469 1 97.62 95 ASP A O 1
ATOM 781 N N . LYS A 1 96 ? 12.156 -22.828 -8.477 1 97.5 96 LYS A N 1
ATOM 782 C CA . LYS A 1 96 ? 11.5 -21.891 -9.391 1 97.5 96 LYS A CA 1
ATOM 783 C C . LYS A 1 96 ? 11.32 -20.516 -8.742 1 97.5 96 LYS A C 1
ATOM 785 O O . LYS A 1 96 ? 11.547 -19.484 -9.375 1 97.5 96 LYS A O 1
ATOM 790 N N . GLY A 1 97 ? 10.906 -20.5 -7.508 1 97.38 97 GLY A N 1
ATOM 791 C CA . GLY A 1 97 ? 10.75 -19.266 -6.762 1 97.38 97 GLY A CA 1
ATOM 792 C C . GLY A 1 97 ? 12.055 -18.5 -6.582 1 97.38 97 GLY A C 1
ATOM 793 O O . GLY A 1 97 ? 12.094 -17.281 -6.758 1 97.38 97 GLY A O 1
ATOM 794 N N . MET A 1 98 ? 13.078 -19.25 -6.262 1 96.94 98 MET A N 1
ATOM 795 C CA . MET A 1 98 ? 14.391 -18.641 -6.102 1 96.94 98 MET A CA 1
ATOM 796 C C . MET A 1 98 ? 14.875 -18.047 -7.422 1 96.94 98 MET A C 1
ATOM 798 O O . MET A 1 98 ? 15.562 -17.031 -7.43 1 96.94 98 MET A O 1
ATOM 802 N N . GLY A 1 99 ? 14.477 -18.672 -8.461 1 96.75 99 GLY A N 1
ATOM 803 C CA . GLY A 1 99 ? 14.891 -18.234 -9.789 1 96.75 99 GLY A CA 1
ATOM 804 C C . GLY A 1 99 ? 14.344 -16.875 -10.172 1 96.75 99 GLY A C 1
ATOM 805 O O . GLY A 1 99 ? 14.922 -16.188 -11.008 1 96.75 99 GLY A O 1
ATOM 806 N N . VAL A 1 100 ? 13.297 -16.406 -9.531 1 96.19 100 VAL A N 1
ATOM 807 C CA . VAL A 1 100 ? 12.656 -15.164 -9.922 1 96.19 100 VAL A CA 1
ATOM 808 C C . VAL A 1 100 ? 13.094 -14.039 -8.977 1 96.19 100 VAL A C 1
ATOM 810 O O . VAL A 1 100 ? 12.938 -12.859 -9.289 1 96.19 100 VAL A O 1
ATOM 813 N N . VAL A 1 101 ? 13.781 -14.367 -7.934 1 95.19 101 VAL A N 1
ATOM 814 C CA . VAL A 1 101 ? 14.164 -13.398 -6.906 1 95.19 101 VAL A CA 1
ATOM 815 C C . VAL A 1 101 ? 15.055 -12.32 -7.516 1 95.19 101 VAL A C 1
ATOM 817 O O . VAL A 1 101 ? 14.867 -11.133 -7.25 1 95.19 101 VAL A O 1
ATOM 820 N N . PRO A 1 102 ? 15.969 -12.742 -8.422 1 95.44 102 PRO A N 1
ATOM 821 C CA . PRO A 1 102 ? 16.797 -11.703 -9.039 1 95.44 102 PRO A CA 1
ATOM 822 C C . PRO A 1 102 ? 15.977 -10.711 -9.859 1 95.44 102 PRO A C 1
ATOM 824 O O . PRO A 1 102 ? 16.281 -9.508 -9.859 1 95.44 102 PRO A O 1
ATOM 827 N N . ALA A 1 103 ? 15.008 -11.18 -10.508 1 95.5 103 ALA A N 1
ATOM 828 C CA . ALA A 1 103 ? 14.141 -10.305 -11.297 1 95.5 103 ALA A CA 1
ATOM 829 C C . ALA A 1 103 ? 13.352 -9.359 -10.391 1 95.5 103 ALA A C 1
ATOM 831 O O . ALA A 1 103 ? 13.164 -8.188 -10.727 1 95.5 103 ALA A O 1
ATOM 832 N N . ILE A 1 104 ? 12.922 -9.828 -9.289 1 93.94 104 ILE A N 1
ATOM 833 C CA . ILE A 1 104 ? 12.211 -9.008 -8.312 1 93.94 104 ILE A CA 1
ATOM 834 C C . ILE A 1 104 ? 13.133 -7.895 -7.809 1 93.94 104 ILE A C 1
ATOM 836 O O . ILE A 1 104 ? 12.766 -6.719 -7.812 1 93.94 104 ILE A O 1
ATOM 840 N N . ASN A 1 105 ? 14.328 -8.297 -7.457 1 92.75 105 ASN A N 1
ATOM 841 C CA . ASN A 1 105 ? 15.297 -7.324 -6.949 1 92.75 105 ASN A CA 1
ATOM 842 C C . ASN A 1 105 ? 15.633 -6.266 -7.996 1 92.75 105 ASN A C 1
ATOM 844 O O . ASN A 1 105 ? 15.773 -5.086 -7.668 1 92.75 105 ASN A O 1
ATOM 848 N N . ALA A 1 106 ? 15.789 -6.711 -9.188 1 94.19 106 ALA A N 1
ATOM 849 C CA . ALA A 1 106 ? 16.094 -5.785 -10.273 1 94.19 106 ALA A CA 1
ATOM 850 C C . ALA A 1 106 ? 14.969 -4.773 -10.469 1 94.19 106 ALA A C 1
ATOM 852 O O . ALA A 1 106 ? 15.227 -3.578 -10.641 1 94.19 106 ALA A O 1
ATOM 853 N N . ALA A 1 107 ? 13.758 -5.234 -10.445 1 93.5 107 ALA A N 1
ATOM 854 C CA . ALA A 1 107 ? 12.602 -4.355 -10.609 1 93.5 107 ALA A CA 1
ATOM 855 C C . ALA A 1 107 ? 12.516 -3.342 -9.477 1 93.5 107 ALA A C 1
ATOM 857 O O . ALA A 1 107 ? 12.25 -2.158 -9.711 1 93.5 107 ALA A O 1
ATOM 858 N N . LEU A 1 108 ? 12.734 -3.816 -8.297 1 91.69 108 LEU A N 1
ATOM 859 C CA . LEU A 1 108 ? 12.688 -2.941 -7.129 1 91.69 108 LEU A CA 1
ATOM 860 C C . LEU A 1 108 ? 13.797 -1.893 -7.195 1 91.69 108 LEU A C 1
ATOM 862 O O . LEU A 1 108 ? 13.562 -0.721 -6.887 1 91.69 108 LEU A O 1
ATOM 866 N N . GLN A 1 109 ? 14.938 -2.322 -7.602 1 92.12 109 GLN A N 1
ATOM 867 C CA . GLN A 1 109 ? 16.078 -1.406 -7.715 1 92.12 109 GLN A CA 1
ATOM 868 C C . GLN A 1 109 ? 15.828 -0.364 -8.805 1 92.12 109 GLN A C 1
ATOM 870 O O . GLN A 1 109 ? 16.125 0.817 -8.617 1 92.12 109 GLN A O 1
ATOM 875 N N . GLU A 1 110 ? 15.359 -0.82 -9.898 1 93.62 110 GLU A N 1
ATOM 876 C CA . GLU A 1 110 ? 15.062 0.099 -11 1 93.62 110 GLU A CA 1
ATOM 877 C C . GLU A 1 110 ? 14.047 1.154 -10.57 1 93.62 110 GLU A C 1
ATOM 879 O O . GLU A 1 110 ? 14.203 2.336 -10.891 1 93.62 110 GLU A O 1
ATOM 884 N N . TRP A 1 111 ? 13 0.724 -9.93 1 93.19 111 TRP A N 1
ATOM 885 C CA . TRP A 1 111 ? 11.992 1.667 -9.445 1 93.19 111 TRP A CA 1
ATOM 886 C C . TRP A 1 111 ? 12.609 2.652 -8.453 1 93.19 111 TRP A C 1
ATOM 888 O O . TRP A 1 111 ? 12.297 3.846 -8.484 1 93.19 111 TRP A O 1
ATOM 898 N N . ASN A 1 112 ? 13.43 2.15 -7.543 1 92.62 112 ASN A N 1
ATOM 899 C CA . ASN A 1 112 ? 14.109 3.016 -6.586 1 92.62 112 ASN A CA 1
ATOM 900 C C . ASN A 1 112 ? 14.953 4.074 -7.293 1 92.62 112 ASN A C 1
ATOM 902 O O . ASN A 1 112 ? 14.961 5.238 -6.887 1 92.62 112 ASN A O 1
ATOM 906 N N . ASP A 1 113 ? 15.633 3.646 -8.305 1 92.69 113 ASP A N 1
ATOM 907 C CA . ASP A 1 113 ? 16.469 4.566 -9.078 1 92.69 113 ASP A CA 1
ATOM 908 C C . ASP A 1 113 ? 15.617 5.652 -9.734 1 92.69 113 ASP A C 1
ATOM 910 O O . ASP A 1 113 ? 16.016 6.816 -9.781 1 92.69 113 ASP A O 1
ATOM 914 N N . ILE A 1 114 ? 14.484 5.281 -10.234 1 93.25 114 ILE A N 1
ATOM 915 C CA . ILE A 1 114 ? 13.562 6.242 -10.836 1 93.25 114 ILE A CA 1
ATOM 916 C C . ILE A 1 114 ? 13.094 7.234 -9.773 1 93.25 114 ILE A C 1
ATOM 918 O O . ILE A 1 114 ? 13.148 8.445 -9.984 1 93.25 114 ILE A O 1
ATOM 922 N N . LEU A 1 115 ? 12.656 6.734 -8.656 1 93.5 115 LEU A N 1
ATOM 923 C CA . LEU A 1 115 ? 12.102 7.527 -7.566 1 93.5 115 LEU A CA 1
ATOM 924 C C . LEU A 1 115 ? 13.094 8.578 -7.094 1 93.5 115 LEU A C 1
ATOM 926 O O . LEU A 1 115 ? 12.711 9.711 -6.793 1 93.5 115 LEU A O 1
ATOM 930 N N . LEU A 1 116 ? 14.375 8.227 -7.094 1 93.62 116 LEU A N 1
ATOM 931 C CA . LEU A 1 116 ? 15.383 9.078 -6.469 1 93.62 116 LEU A CA 1
ATOM 932 C C . LEU A 1 116 ? 16.141 9.891 -7.516 1 93.62 116 LEU A C 1
ATOM 934 O O . LEU A 1 116 ? 17.031 10.672 -7.176 1 93.62 116 LEU A O 1
ATOM 938 N N . SER A 1 117 ? 15.789 9.719 -8.727 1 93.81 117 SER A N 1
ATOM 939 C CA . SER A 1 117 ? 16.562 10.242 -9.844 1 93.81 117 SER A CA 1
ATOM 940 C C . SER A 1 117 ? 16.703 11.766 -9.766 1 93.81 117 SER A C 1
ATOM 942 O O . SER A 1 117 ? 17.688 12.328 -10.234 1 93.81 117 SER A O 1
ATOM 944 N N . ASP A 1 118 ? 15.719 12.461 -9.18 1 94.12 118 ASP 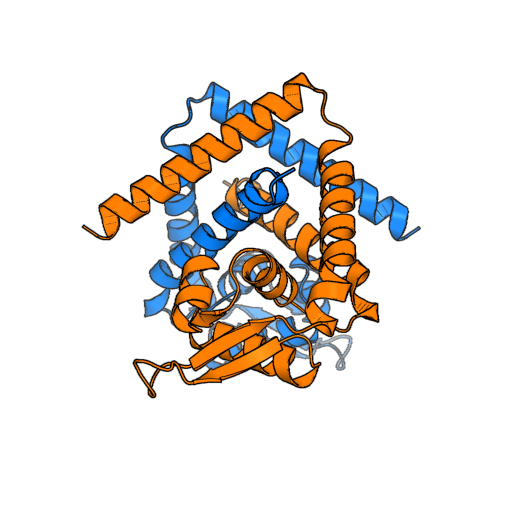A N 1
ATOM 945 C CA . ASP A 1 118 ? 15.742 13.922 -9.164 1 94.12 118 ASP A CA 1
ATOM 946 C C . ASP A 1 118 ? 16.234 14.453 -7.82 1 94.12 118 ASP A C 1
ATOM 948 O O . ASP A 1 118 ? 16.219 15.664 -7.582 1 94.12 118 ASP A O 1
ATOM 952 N N . LEU A 1 119 ? 16.641 13.57 -6.977 1 94.94 119 LEU A N 1
ATOM 953 C CA . LEU A 1 119 ? 17.172 14 -5.688 1 94.94 119 LEU A CA 1
ATOM 954 C C . LEU A 1 119 ? 18.688 14.078 -5.727 1 94.94 119 LEU A C 1
ATOM 956 O O . LEU A 1 119 ? 19.344 13.219 -6.316 1 94.94 119 LEU A O 1
ATOM 960 N N . SER A 1 120 ? 19.234 15.125 -5.125 1 96.06 120 SER A N 1
ATOM 961 C CA . SER A 1 120 ? 20.672 15.164 -4.879 1 96.06 120 SER A CA 1
ATOM 962 C C . SER A 1 120 ? 21.078 14.133 -3.826 1 96.06 120 SER A C 1
ATOM 964 O O . SER A 1 120 ? 20.234 13.609 -3.107 1 96.06 120 SER A O 1
ATOM 966 N N . ASP A 1 121 ? 22.359 13.883 -3.715 1 94.19 121 ASP A N 1
ATOM 967 C CA . ASP A 1 121 ? 22.844 12.953 -2.705 1 94.19 121 ASP A CA 1
ATOM 968 C C . ASP A 1 121 ? 22.453 13.398 -1.302 1 94.19 121 ASP A C 1
ATOM 970 O O . ASP A 1 121 ? 22.047 12.578 -0.472 1 94.19 121 ASP A O 1
ATOM 974 N N . ASP A 1 122 ? 22.516 14.672 -1.129 1 95.75 122 ASP A N 1
ATOM 975 C CA . ASP A 1 122 ? 22.141 15.219 0.174 1 95.75 122 ASP A CA 1
ATOM 976 C C . ASP A 1 122 ? 20.656 15.07 0.44 1 95.75 122 ASP A C 1
ATOM 978 O O . ASP A 1 122 ? 20.25 14.695 1.544 1 95.75 122 ASP A O 1
ATOM 982 N N . GLU A 1 123 ? 19.875 15.344 -0.55 1 95.44 123 GLU A N 1
ATOM 983 C CA . GLU A 1 123 ? 18.422 15.211 -0.421 1 95.44 123 GLU A CA 1
ATOM 984 C C . GLU A 1 123 ? 18.031 13.758 -0.143 1 95.44 123 GLU A C 1
ATOM 986 O O . GLU A 1 123 ? 17.141 13.5 0.673 1 95.44 123 GLU A O 1
ATOM 991 N N . GLU A 1 124 ? 18.703 12.875 -0.827 1 94.56 124 GLU A N 1
ATOM 992 C CA . GLU A 1 124 ? 18.406 11.461 -0.629 1 94.56 124 GLU A CA 1
ATOM 993 C C . GLU A 1 124 ? 18.734 11.023 0.799 1 94.56 124 GLU A C 1
ATOM 995 O O . GLU A 1 124 ? 17.969 10.281 1.413 1 94.56 124 GLU A O 1
ATOM 1000 N N . GLN A 1 125 ? 19.828 11.461 1.286 1 94.81 125 GLN A N 1
ATOM 1001 C CA . GLN A 1 125 ? 20.234 11.109 2.645 1 94.81 125 GLN A CA 1
ATOM 1002 C C . GLN A 1 125 ? 19.234 11.641 3.668 1 94.81 125 GLN A C 1
ATOM 1004 O O . GLN A 1 125 ? 18.859 10.938 4.609 1 94.81 125 GLN A O 1
ATOM 1009 N N . ILE A 1 126 ? 18.812 12.867 3.441 1 95.56 126 ILE A N 1
ATOM 1010 C CA . ILE A 1 126 ? 17.844 13.484 4.336 1 95.56 126 ILE A CA 1
ATOM 1011 C C . ILE A 1 126 ? 16.516 12.719 4.258 1 95.56 126 ILE A C 1
ATOM 1013 O O . ILE A 1 126 ? 15.891 12.438 5.281 1 95.56 126 ILE A O 1
ATOM 1017 N N . PHE A 1 127 ? 16.156 12.422 3.012 1 95 127 PHE A N 1
ATOM 1018 C CA . PHE A 1 127 ? 14.914 11.695 2.785 1 95 127 PHE A CA 1
ATOM 1019 C C . PHE A 1 127 ? 14.93 10.359 3.516 1 95 127 PHE A C 1
ATOM 1021 O O . PHE A 1 127 ? 13.977 10.023 4.227 1 95 127 PHE A O 1
ATOM 1028 N N . ARG A 1 128 ? 15.977 9.625 3.426 1 93.62 128 ARG A N 1
ATOM 1029 C CA . ARG A 1 128 ? 16.125 8.336 4.09 1 93.62 128 ARG A CA 1
ATOM 1030 C C . ARG A 1 128 ? 16.062 8.484 5.605 1 93.62 128 ARG A C 1
ATOM 1032 O O . ARG A 1 128 ? 15.414 7.684 6.289 1 93.62 128 ARG A O 1
ATOM 1039 N N . LYS A 1 129 ? 16.703 9.477 6.074 1 95 129 LYS A N 1
ATOM 1040 C CA . LYS A 1 129 ? 16.719 9.727 7.516 1 95 129 LYS A CA 1
ATOM 1041 C C . LYS A 1 129 ? 15.32 10.023 8.039 1 95 129 LYS A C 1
ATOM 1043 O O . LYS A 1 129 ? 14.93 9.531 9.102 1 95 129 LYS A O 1
ATOM 1048 N N . LEU A 1 130 ? 14.617 10.836 7.32 1 95.19 130 LEU A N 1
ATOM 1049 C CA . LEU A 1 130 ? 13.273 11.219 7.75 1 95.19 130 LEU A CA 1
ATOM 1050 C C . LEU A 1 130 ? 12.312 10.039 7.664 1 95.19 130 LEU A C 1
ATOM 1052 O O . LEU A 1 130 ? 11.438 9.883 8.523 1 95.19 130 LEU A O 1
ATOM 1056 N N . LEU A 1 131 ? 12.469 9.195 6.645 1 94.38 131 LEU A N 1
ATOM 1057 C CA . LEU A 1 131 ? 11.672 7.984 6.531 1 94.38 131 LEU A CA 1
ATOM 1058 C C . LEU A 1 131 ? 11.945 7.047 7.703 1 94.38 131 LEU A C 1
ATOM 1060 O O . LEU A 1 131 ? 11.008 6.473 8.273 1 94.38 131 LEU A O 1
ATOM 1064 N N . ASP A 1 132 ? 13.164 6.926 8.055 1 93.5 132 ASP A N 1
ATOM 1065 C CA . ASP A 1 132 ? 13.531 6.078 9.188 1 93.5 132 ASP A CA 1
ATOM 1066 C C . ASP A 1 132 ? 12.953 6.617 10.492 1 93.5 132 ASP A C 1
ATOM 1068 O O . ASP A 1 132 ? 12.453 5.852 11.32 1 93.5 132 ASP A O 1
ATOM 1072 N N . LYS A 1 133 ? 13.023 7.879 10.633 1 94.81 133 LYS A N 1
ATOM 1073 C CA . LYS A 1 133 ? 12.492 8.508 11.836 1 94.81 133 LYS A CA 1
ATOM 1074 C C . LYS A 1 133 ? 10.992 8.266 11.961 1 94.81 133 LYS A C 1
ATOM 1076 O O . LYS A 1 133 ? 10.492 7.941 13.047 1 94.81 133 LYS A O 1
ATOM 1081 N N . THR A 1 134 ? 10.281 8.484 10.875 1 94.5 134 THR A N 1
ATOM 1082 C CA . THR A 1 134 ? 8.828 8.305 10.898 1 94.5 134 THR A CA 1
ATOM 1083 C C . THR A 1 134 ? 8.469 6.836 11.109 1 94.5 134 THR A C 1
ATOM 1085 O O . THR A 1 134 ? 7.52 6.52 11.828 1 94.5 134 THR A O 1
ATOM 1088 N N . LYS A 1 135 ? 9.188 5.965 10.484 1 91.38 135 LYS A N 1
ATOM 1089 C CA . LYS A 1 135 ? 8.984 4.535 10.688 1 91.38 135 LYS A CA 1
ATOM 1090 C C . LYS A 1 135 ? 9.172 4.152 12.148 1 91.38 135 LYS A C 1
ATOM 1092 O O . LYS A 1 135 ? 8.367 3.4 12.711 1 91.38 135 LYS A O 1
ATOM 1097 N N . ASN A 1 136 ? 10.195 4.645 12.711 1 92 136 ASN A N 1
ATOM 1098 C CA . ASN A 1 136 ? 10.477 4.375 14.117 1 92 136 ASN A CA 1
ATOM 1099 C C . ASN A 1 136 ? 9.367 4.898 15.023 1 92 136 ASN A C 1
ATOM 1101 O O . ASN A 1 136 ? 9.016 4.262 16.016 1 92 136 ASN A O 1
ATOM 1105 N N . THR A 1 137 ? 8.93 6.074 14.711 1 93.56 137 THR A N 1
ATOM 1106 C CA . THR A 1 137 ? 7.824 6.656 15.469 1 93.56 137 THR A CA 1
ATOM 1107 C C . THR A 1 137 ? 6.621 5.719 15.469 1 93.56 137 THR A C 1
ATOM 1109 O O . THR A 1 137 ? 5.988 5.516 16.5 1 93.56 137 THR A O 1
ATOM 1112 N N . LEU A 1 138 ? 6.297 5.125 14.328 1 91.31 138 LEU A N 1
ATOM 1113 C CA . LEU A 1 138 ? 5.148 4.23 14.211 1 91.31 138 LEU A CA 1
ATOM 1114 C C . LEU A 1 138 ? 5.391 2.936 14.984 1 91.31 138 LEU A C 1
ATOM 1116 O O . LEU A 1 138 ? 4.465 2.389 15.594 1 91.31 138 LEU A O 1
ATOM 1120 N N . GLU A 1 139 ? 6.578 2.463 14.938 1 86.56 139 GLU A N 1
ATOM 1121 C CA . GLU A 1 139 ? 6.918 1.261 15.695 1 86.56 139 GLU A CA 1
ATOM 1122 C C . GLU A 1 139 ? 6.77 1.49 17.188 1 86.56 139 GLU A C 1
ATOM 1124 O O . GLU A 1 139 ? 6.289 0.615 17.922 1 86.56 139 GLU A O 1
ATOM 1129 N N . GLU A 1 140 ? 7.203 2.609 17.641 1 88.56 140 GLU A N 1
ATOM 1130 C CA . GLU A 1 140 ? 7.07 2.963 19.047 1 88.56 140 GLU A CA 1
ATOM 1131 C C . GLU A 1 140 ? 5.602 3.115 19.438 1 88.56 140 GLU A C 1
ATOM 1133 O O . GLU A 1 140 ? 5.207 2.738 20.547 1 88.56 140 GLU A O 1
ATOM 1138 N N . TYR A 1 141 ? 4.93 3.699 18.531 1 88.06 141 TYR A N 1
ATOM 1139 C CA . TYR A 1 141 ? 3.496 3.822 18.781 1 88.06 141 TYR A CA 1
ATOM 1140 C C . TYR A 1 141 ? 2.859 2.453 18.984 1 88.06 141 TYR A C 1
ATOM 1142 O O . TYR A 1 141 ? 2.035 2.277 19.891 1 88.06 141 TYR A O 1
ATOM 1150 N N . ASP A 1 142 ? 3.139 1.507 18.125 1 83.56 142 ASP A N 1
ATOM 1151 C CA . ASP A 1 142 ? 2.578 0.162 18.219 1 83.56 142 ASP A CA 1
ATOM 1152 C C . ASP A 1 142 ? 3.012 -0.523 19.516 1 83.56 142 ASP A C 1
ATOM 1154 O O . ASP A 1 142 ? 2.254 -1.306 20.094 1 83.56 142 ASP A O 1
ATOM 1158 N N . ARG A 1 143 ? 4.195 -0.29 19.891 1 79 143 ARG A N 1
ATOM 1159 C CA . ARG A 1 143 ? 4.703 -0.861 21.141 1 79 143 ARG A CA 1
ATOM 1160 C C . ARG A 1 143 ? 3.934 -0.323 22.344 1 79 143 ARG A C 1
ATOM 1162 O O . ARG A 1 143 ? 3.664 -1.061 23.297 1 79 143 ARG A O 1
ATOM 1169 N N . ASN A 1 144 ? 3.641 0.881 22.203 1 76.56 144 ASN A N 1
ATOM 1170 C CA . ASN A 1 144 ? 2.936 1.514 23.312 1 76.56 144 ASN A CA 1
ATOM 1171 C C . ASN A 1 144 ? 1.451 1.156 23.312 1 76.56 144 ASN A C 1
ATOM 1173 O O . ASN A 1 144 ? 0.802 1.175 24.359 1 76.56 144 ASN A O 1
ATOM 1177 N N . SER A 1 145 ? 0.931 0.922 22.156 1 69.38 145 SER A N 1
ATOM 1178 C CA . SER A 1 145 ? -0.476 0.548 22.078 1 69.38 145 SER A CA 1
ATOM 1179 C C . SER A 1 145 ? -0.684 -0.916 22.453 1 69.38 145 SER A C 1
ATOM 1181 O O . SER A 1 145 ? -1.796 -1.322 22.797 1 69.38 145 SER A O 1
ATOM 1183 N N . SER A 1 146 ? 0.238 -1.894 22.078 1 57.31 146 SER A N 1
ATOM 1184 C CA . SER A 1 146 ? 0.157 -3.297 22.469 1 57.31 146 SER A CA 1
ATOM 1185 C C . SER A 1 146 ? 0.314 -3.461 23.969 1 57.31 146 SER A C 1
ATOM 1187 O O . SER A 1 146 ? -0.05 -4.496 24.531 1 57.31 146 SER A O 1
ATOM 1189 N N . ASN A 1 147 ? 0.981 -2.498 24.688 1 43.66 147 ASN A N 1
ATOM 1190 C CA . ASN A 1 147 ? 1.079 -2.623 26.125 1 43.66 147 ASN A CA 1
ATOM 1191 C C . ASN A 1 147 ? -0.156 -2.061 26.828 1 43.66 147 ASN A C 1
ATOM 1193 O O . ASN A 1 147 ? -0.652 -0.995 26.453 1 43.66 147 ASN A O 1
ATOM 1197 N N . MET B 1 1 ? 22.406 -3.93 -1.526 1 48.88 1 MET B N 1
ATOM 1198 C CA . MET B 1 1 ? 21.578 -3.205 -0.567 1 48.88 1 MET B CA 1
ATOM 1199 C C . MET B 1 1 ? 20.484 -4.113 0.013 1 48.88 1 MET B C 1
ATOM 1201 O O . MET B 1 1 ? 19.875 -4.891 -0.714 1 48.88 1 MET B O 1
ATOM 1205 N N . LYS B 1 2 ? 20.453 -4.152 1.298 1 56.22 2 LYS B N 1
ATOM 1206 C CA . LYS B 1 2 ? 19.422 -4.945 1.971 1 56.22 2 LYS B CA 1
ATOM 1207 C C . LYS B 1 2 ? 18.031 -4.402 1.679 1 56.22 2 LYS B C 1
ATOM 1209 O O . LYS B 1 2 ? 17.859 -3.199 1.478 1 56.22 2 LYS B O 1
ATOM 1214 N N . GLN B 1 3 ? 17.156 -5.246 1.37 1 57.88 3 GLN B N 1
ATOM 1215 C CA . GLN B 1 3 ? 15.758 -4.906 1.099 1 57.88 3 GLN B CA 1
ATOM 1216 C C . GLN B 1 3 ? 15.273 -3.803 2.033 1 57.88 3 GLN B C 1
ATOM 1218 O O . GLN B 1 3 ? 14.555 -2.895 1.61 1 57.88 3 GLN B O 1
ATOM 1223 N N . SER B 1 4 ? 15.836 -3.939 3.215 1 56.78 4 SER B N 1
ATOM 1224 C CA . SER B 1 4 ? 15.398 -2.988 4.23 1 56.78 4 SER B CA 1
ATOM 1225 C C . SER B 1 4 ? 15.984 -1.604 3.982 1 56.78 4 SER B C 1
ATOM 1227 O O . SER B 1 4 ? 15.484 -0.609 4.512 1 56.78 4 SER B O 1
ATOM 1229 N N . GLU B 1 5 ? 16.844 -1.669 3.121 1 67.06 5 GLU B N 1
ATOM 1230 C CA . GLU B 1 5 ? 17.547 -0.41 2.871 1 67.06 5 GLU B CA 1
ATOM 1231 C C . GLU B 1 5 ? 16.922 0.343 1.701 1 67.06 5 GLU B C 1
ATOM 1233 O O . GLU B 1 5 ? 17.156 1.54 1.526 1 67.06 5 GLU B O 1
ATOM 1238 N N . ARG B 1 6 ? 16.047 -0.285 1.181 1 80.12 6 ARG B N 1
ATOM 1239 C CA . ARG B 1 6 ? 15.414 0.363 0.035 1 80.12 6 ARG B CA 1
ATOM 1240 C C . ARG B 1 6 ? 14.328 1.336 0.485 1 80.12 6 ARG B C 1
ATOM 1242 O O . ARG B 1 6 ? 13.594 1.057 1.432 1 80.12 6 ARG B O 1
ATOM 1249 N N . ILE B 1 7 ? 14.328 2.463 -0.109 1 85.75 7 ILE B N 1
ATOM 1250 C CA . ILE B 1 7 ? 13.359 3.506 0.212 1 85.75 7 ILE B CA 1
ATOM 1251 C C . ILE B 1 7 ? 11.938 2.975 0.011 1 85.75 7 ILE B C 1
ATOM 1253 O O . ILE B 1 7 ? 11.047 3.258 0.811 1 85.75 7 ILE B O 1
ATOM 1257 N N . GLY B 1 8 ? 11.844 2.137 -0.98 1 85.56 8 GLY B N 1
ATOM 1258 C CA . GLY B 1 8 ? 10.547 1.529 -1.24 1 85.56 8 GLY B CA 1
ATOM 1259 C C . GLY B 1 8 ? 10.031 0.704 -0.077 1 85.56 8 GLY B C 1
ATOM 1260 O O . GLY B 1 8 ? 8.836 0.711 0.212 1 85.56 8 GLY B O 1
ATOM 1261 N N . ALA B 1 9 ? 10.945 0.019 0.587 1 84.19 9 ALA B N 1
ATOM 1262 C CA . ALA B 1 9 ? 10.562 -0.8 1.735 1 84.19 9 ALA B CA 1
ATOM 1263 C C . ALA B 1 9 ? 10.102 0.07 2.9 1 84.19 9 ALA B C 1
ATOM 1265 O O . ALA B 1 9 ? 9.164 -0.285 3.611 1 84.19 9 ALA B O 1
ATOM 1266 N N . LYS B 1 10 ? 10.711 1.142 3.1 1 88 10 LYS B N 1
ATOM 1267 C CA . LYS B 1 10 ? 10.328 2.062 4.168 1 88 10 LYS B CA 1
ATOM 1268 C C . LYS B 1 10 ? 8.953 2.664 3.912 1 88 10 LYS B C 1
ATOM 1270 O O . LYS B 1 10 ? 8.125 2.746 4.824 1 88 10 LYS B O 1
ATOM 1275 N N . ILE B 1 11 ? 8.75 3.018 2.693 1 89.94 11 ILE B N 1
ATOM 1276 C CA . ILE B 1 11 ? 7.469 3.576 2.289 1 89.94 11 ILE B CA 1
ATOM 1277 C C . ILE B 1 11 ? 6.371 2.525 2.457 1 89.94 11 ILE B C 1
ATOM 1279 O O . ILE B 1 11 ? 5.285 2.826 2.959 1 89.94 11 ILE B O 1
ATOM 1283 N N . ALA B 1 12 ? 6.699 1.338 2.104 1 86.44 12 ALA B N 1
ATOM 1284 C CA . ALA B 1 12 ? 5.754 0.232 2.24 1 86.44 12 ALA B CA 1
ATOM 1285 C C . ALA B 1 12 ? 5.363 0.021 3.699 1 86.44 12 ALA B C 1
ATOM 1287 O O . ALA B 1 12 ? 4.188 -0.192 4.008 1 86.44 12 ALA B O 1
ATOM 1288 N N . CYS B 1 13 ? 6.316 0.097 4.531 1 86.06 13 CYS B N 1
ATOM 1289 C CA . CYS B 1 13 ? 6.066 -0.09 5.957 1 86.06 13 CYS B CA 1
ATOM 1290 C C . CYS B 1 13 ? 5.148 1 6.496 1 86.06 13 CYS B C 1
ATOM 1292 O O . CYS B 1 13 ? 4.191 0.711 7.215 1 86.06 13 CYS B O 1
ATOM 1294 N N . ILE B 1 14 ? 5.422 2.186 6.137 1 90.81 14 ILE B N 1
ATOM 1295 C CA . ILE B 1 14 ? 4.625 3.318 6.598 1 90.81 14 ILE B CA 1
ATOM 1296 C C . ILE B 1 14 ? 3.207 3.213 6.043 1 90.81 14 ILE B C 1
ATOM 1298 O O . ILE B 1 14 ? 2.232 3.396 6.777 1 90.81 14 ILE B O 1
ATOM 1302 N N . PHE B 1 15 ? 3.16 2.84 4.84 1 88.38 15 PHE B N 1
ATOM 1303 C CA . PHE B 1 15 ? 1.86 2.703 4.195 1 88.38 15 PHE B CA 1
ATOM 1304 C C . PHE B 1 15 ? 1.05 1.587 4.844 1 88.38 15 PHE B C 1
ATOM 1306 O O . PHE B 1 15 ? -0.137 1.761 5.129 1 88.38 15 PHE B O 1
ATOM 1313 N N . SER B 1 16 ? 1.652 0.494 5.047 1 85.75 16 SER B N 1
ATOM 1314 C CA . SER B 1 16 ? 0.979 -0.64 5.672 1 85.75 16 SER B CA 1
ATOM 1315 C C . SER B 1 16 ? 0.46 -0.278 7.059 1 85.75 16 SER B C 1
ATOM 1317 O O . SER B 1 16 ? -0.63 -0.701 7.449 1 85.75 16 SER B O 1
ATOM 1319 N N . HIS B 1 17 ? 1.209 0.469 7.742 1 88.06 17 HIS B N 1
ATOM 1320 C CA . HIS B 1 17 ? 0.769 0.908 9.062 1 88.06 17 HIS B CA 1
ATOM 1321 C C . HIS B 1 17 ? -0.469 1.794 8.961 1 88.06 17 HIS B C 1
ATOM 1323 O O . HIS B 1 17 ? -1.401 1.655 9.758 1 88.06 17 HIS B O 1
ATOM 1329 N N . ASN B 1 18 ? -0.403 2.719 8.008 1 88.56 18 ASN B N 1
ATOM 1330 C CA . ASN B 1 18 ? -1.551 3.59 7.773 1 88.56 18 ASN B CA 1
ATOM 1331 C C . ASN B 1 18 ? -2.818 2.783 7.504 1 88.56 18 ASN B C 1
ATOM 1333 O O . ASN B 1 18 ? -3.857 3.029 8.117 1 88.56 18 ASN B O 1
ATOM 1337 N N . HIS B 1 19 ? -2.748 1.874 6.625 1 84.31 19 HIS B N 1
ATOM 1338 C CA . HIS B 1 19 ? -3.896 1.062 6.242 1 84.31 19 HIS B CA 1
ATOM 1339 C C . HIS B 1 19 ? -4.453 0.292 7.434 1 84.31 19 HIS B C 1
ATOM 1341 O O . HIS B 1 19 ? -5.668 0.245 7.637 1 84.31 19 HIS B O 1
ATOM 1347 N N . ARG B 1 20 ? -3.615 -0.276 8.211 1 84.56 20 ARG B N 1
ATOM 1348 C CA . ARG B 1 20 ? -4.047 -1.012 9.391 1 84.56 20 ARG B CA 1
ATOM 1349 C C . ARG B 1 20 ? -4.695 -0.079 10.414 1 84.56 20 ARG B C 1
ATOM 1351 O O . ARG B 1 20 ? -5.723 -0.416 11 1 84.56 20 ARG B O 1
ATOM 1358 N N . TYR B 1 21 ? -4.02 1.008 10.648 1 89.06 21 TYR B N 1
ATOM 1359 C CA . TYR B 1 21 ? -4.531 1.987 11.594 1 89.06 21 TYR B CA 1
ATOM 1360 C C . TYR B 1 21 ? -5.934 2.443 11.211 1 89.06 21 TYR B C 1
ATOM 1362 O O . TYR B 1 21 ? -6.832 2.484 12.047 1 89.06 21 TYR B O 1
ATOM 1370 N N . ILE B 1 22 ? -6.09 2.756 9.945 1 89.25 22 ILE B N 1
ATOM 1371 C CA . ILE B 1 22 ? -7.359 3.285 9.461 1 89.25 22 ILE B CA 1
ATOM 1372 C C . ILE B 1 22 ? -8.43 2.199 9.516 1 89.25 22 ILE B C 1
ATOM 1374 O O . ILE B 1 22 ? -9.562 2.459 9.914 1 89.25 22 ILE B O 1
ATOM 1378 N N . GLU B 1 23 ? -8.094 1.064 9.102 1 86.94 23 GLU B N 1
ATOM 1379 C CA . GLU B 1 23 ? -9.031 -0.054 9.156 1 86.94 23 GLU B CA 1
ATOM 1380 C C . GLU B 1 23 ? -9.539 -0.276 10.578 1 86.94 23 GLU B C 1
ATOM 1382 O O . GLU B 1 23 ? -10.734 -0.475 10.789 1 86.94 23 GLU B O 1
ATOM 1387 N N . ASN B 1 24 ? -8.625 -0.257 11.492 1 88.31 24 ASN B N 1
ATOM 1388 C CA . ASN B 1 24 ? -9.008 -0.437 12.891 1 88.31 24 ASN B CA 1
ATOM 1389 C C . ASN B 1 24 ? -9.891 0.702 13.383 1 88.31 24 ASN B C 1
ATOM 1391 O O . ASN B 1 24 ? -10.867 0.469 14.102 1 88.31 24 ASN B O 1
ATOM 1395 N N . ALA B 1 25 ? -9.523 1.906 13.008 1 91.44 25 ALA B N 1
ATOM 1396 C CA . ALA B 1 25 ? -10.258 3.088 13.445 1 91.44 25 ALA B CA 1
ATOM 1397 C C . ALA B 1 25 ? -11.672 3.098 12.859 1 91.44 25 ALA B C 1
ATOM 1399 O O . ALA B 1 25 ? -12.594 3.656 13.461 1 91.44 25 ALA B O 1
ATOM 1400 N N . LEU B 1 26 ? -11.898 2.4 11.727 1 93.56 26 LEU B N 1
ATOM 1401 C CA . LEU B 1 26 ? -13.172 2.477 11.023 1 93.56 26 LEU B CA 1
ATOM 1402 C C . LEU B 1 26 ? -13.898 1.136 11.078 1 93.56 26 LEU B C 1
ATOM 1404 O O . LEU B 1 26 ? -14.852 0.913 10.328 1 93.56 26 LEU B O 1
ATOM 1408 N N . GLU B 1 27 ? -13.391 0.332 11.93 1 91.5 27 GLU B N 1
ATOM 1409 C CA . GLU B 1 27 ? -13.953 -1.013 12.047 1 91.5 27 GLU B CA 1
ATOM 1410 C C . GLU B 1 27 ? -15.445 -0.967 12.344 1 91.5 27 GLU B C 1
ATOM 1412 O O . GLU B 1 27 ? -16.219 -1.74 11.773 1 91.5 27 GLU B O 1
ATOM 1417 N N . SER B 1 28 ? -15.852 -0.065 13.18 1 93.75 28 SER B N 1
ATOM 1418 C CA . SER B 1 28 ? -17.25 0.038 13.602 1 93.75 28 SER B CA 1
ATOM 1419 C C . SER B 1 28 ? -18.141 0.468 12.438 1 93.75 28 SER B C 1
ATOM 1421 O O . SER B 1 28 ? -19.359 0.267 12.477 1 93.75 28 SER B O 1
ATOM 1423 N N . TYR B 1 29 ? -17.578 0.993 11.383 1 95.88 29 TYR B N 1
ATOM 1424 C CA . TYR B 1 29 ? -18.344 1.461 10.234 1 95.88 29 TYR B CA 1
ATOM 1425 C C . TYR B 1 29 ? -18.344 0.418 9.117 1 95.88 29 TYR B C 1
ATOM 1427 O O . TYR B 1 29 ? -18.875 0.659 8.031 1 95.88 29 TYR B O 1
ATOM 1435 N N . LYS B 1 30 ? -17.625 -0.664 9.367 1 94 30 LYS B N 1
ATOM 1436 C CA . LYS B 1 30 ? -17.531 -1.77 8.414 1 94 30 LYS B CA 1
ATOM 1437 C C . LYS B 1 30 ? -16.828 -1.338 7.137 1 94 30 LYS B C 1
ATOM 1439 O O . LYS B 1 30 ? -17.203 -1.761 6.039 1 94 30 LYS B O 1
ATOM 1444 N N . LEU B 1 31 ? -16.016 -0.418 7.242 1 92.88 31 LEU B N 1
ATOM 1445 C CA . LEU B 1 31 ? -15.18 0.005 6.121 1 92.88 31 LEU B CA 1
ATOM 1446 C C . LEU B 1 31 ? -13.867 -0.769 6.098 1 92.88 31 LEU B C 1
ATOM 1448 O O . LEU B 1 31 ? -13.055 -0.646 7.016 1 92.88 31 LEU B O 1
ATOM 1452 N N . LYS B 1 32 ? -13.68 -1.583 5.074 1 86.5 32 LYS B N 1
ATOM 1453 C CA . LYS B 1 32 ? -12.492 -2.424 4.973 1 86.5 32 LYS B CA 1
ATOM 1454 C C . LYS B 1 32 ? -11.641 -2.025 3.771 1 86.5 32 LYS B C 1
ATOM 1456 O O . LYS B 1 32 ? -12.164 -1.62 2.734 1 86.5 32 LYS B O 1
ATOM 1461 N N . GLY B 1 33 ? -10.367 -2.23 3.947 1 82.25 33 GLY B N 1
ATOM 1462 C CA . GLY B 1 33 ? -9.445 -2.033 2.84 1 82.25 33 GLY B CA 1
ATOM 1463 C C . GLY B 1 33 ? -9.508 -0.637 2.252 1 82.25 33 GLY B C 1
ATOM 1464 O O . GLY B 1 33 ? -9.414 0.354 2.979 1 82.25 33 GLY B O 1
ATOM 1465 N N . PRO B 1 34 ? -9.688 -0.563 0.924 1 87.5 34 PRO B N 1
ATOM 1466 C CA . PRO B 1 34 ? -9.641 0.736 0.25 1 87.5 34 PRO B CA 1
ATOM 1467 C C . PRO B 1 34 ? -10.992 1.446 0.234 1 87.5 34 PRO B C 1
ATOM 1469 O O . PRO B 1 34 ? -11.141 2.484 -0.415 1 87.5 34 PRO B O 1
ATOM 1472 N N . MET B 1 35 ? -11.914 0.986 0.919 1 93.62 35 MET B N 1
ATOM 1473 C CA . MET B 1 35 ? -13.258 1.548 0.878 1 93.62 35 MET B CA 1
ATOM 1474 C C . MET B 1 35 ? -13.242 3.02 1.278 1 93.62 35 MET B C 1
ATOM 1476 O O . MET B 1 35 ? -13.938 3.838 0.672 1 93.62 35 MET B O 1
ATOM 1480 N N . PHE B 1 36 ? -12.5 3.369 2.254 1 93 36 PHE B N 1
ATOM 1481 C CA . PHE B 1 36 ? -12.469 4.746 2.734 1 93 36 PHE B CA 1
ATOM 1482 C C . PHE B 1 36 ? -11.984 5.691 1.642 1 93 36 PHE B C 1
ATOM 1484 O O . PHE B 1 36 ? -12.461 6.824 1.536 1 93 36 PHE B O 1
ATOM 1491 N N . ALA B 1 37 ? -11.07 5.234 0.855 1 90.94 37 ALA B N 1
ATOM 1492 C CA . ALA B 1 37 ? -10.523 6.078 -0.208 1 90.94 37 ALA B CA 1
ATOM 1493 C C . ALA B 1 37 ? -11.586 6.387 -1.259 1 90.94 37 ALA B C 1
ATOM 1495 O O . ALA B 1 37 ? -11.633 7.496 -1.797 1 90.94 37 ALA B O 1
ATOM 1496 N N . PHE B 1 38 ? -12.375 5.434 -1.524 1 94.25 38 PHE B N 1
ATOM 1497 C CA . PHE B 1 38 ? -13.469 5.637 -2.469 1 94.25 38 PHE B CA 1
ATOM 1498 C C . PHE B 1 38 ? -14.469 6.652 -1.932 1 94.25 38 PHE B C 1
ATOM 1500 O O . PHE B 1 38 ? -14.891 7.559 -2.654 1 94.25 38 PHE B O 1
ATOM 1507 N N . LEU B 1 39 ? -14.797 6.52 -0.696 1 95.56 39 LEU B N 1
ATOM 1508 C CA . LEU B 1 39 ? -15.75 7.434 -0.079 1 95.56 39 LEU B CA 1
ATOM 1509 C C . LEU B 1 39 ? -15.195 8.852 -0.049 1 95.56 39 LEU B C 1
ATOM 1511 O O . LEU B 1 39 ? -15.922 9.812 -0.319 1 95.56 39 LEU B O 1
ATOM 1515 N N . LEU B 1 40 ? -14.031 8.93 0.253 1 92.56 40 LEU B N 1
ATOM 1516 C CA . LEU B 1 40 ? -13.406 10.242 0.284 1 92.56 40 LEU B CA 1
ATOM 1517 C C . LEU B 1 40 ? -13.422 10.891 -1.099 1 92.56 40 LEU B C 1
ATOM 1519 O O . LEU B 1 40 ? -13.727 12.078 -1.23 1 92.56 40 LEU B O 1
ATOM 1523 N N . THR B 1 41 ? -13.078 10.148 -2.068 1 92 41 THR B N 1
ATOM 1524 C CA . THR B 1 41 ? -13.078 10.664 -3.434 1 92 41 THR B CA 1
ATOM 1525 C C . THR B 1 41 ? -14.477 11.109 -3.838 1 92 41 THR B C 1
ATOM 1527 O O . THR B 1 41 ? -14.656 12.211 -4.363 1 92 41 THR B O 1
ATOM 1530 N N . LEU B 1 42 ? -15.43 10.336 -3.529 1 95.81 42 LEU B N 1
ATOM 1531 C CA . LEU B 1 42 ? -16.812 10.617 -3.9 1 95.81 42 LEU B CA 1
ATOM 1532 C C . LEU B 1 42 ? -17.344 11.805 -3.113 1 95.81 42 LEU B C 1
ATOM 1534 O O . LEU B 1 42 ? -18.234 12.523 -3.59 1 95.81 42 LEU B O 1
ATOM 1538 N N . SER B 1 43 ? -16.844 11.953 -1.91 1 94.62 43 SER B N 1
ATOM 1539 C CA . SER B 1 43 ? -17.281 13.086 -1.094 1 94.62 43 SER B CA 1
ATOM 1540 C C . SER B 1 43 ? -16.891 14.414 -1.729 1 94.62 43 SER B C 1
ATOM 1542 O O . SER B 1 43 ? -17.516 15.438 -1.473 1 94.62 43 SER B O 1
ATOM 1544 N N . HIS B 1 44 ? -15.914 14.422 -2.57 1 91.38 44 HIS B N 1
ATOM 1545 C CA . HIS B 1 44 ? -15.445 15.625 -3.25 1 91.38 44 HIS B CA 1
ATOM 1546 C C . HIS B 1 44 ? -15.883 15.648 -4.707 1 91.38 44 HIS B C 1
ATOM 1548 O O . HIS B 1 44 ? -16.062 16.719 -5.293 1 91.38 44 HIS B O 1
ATOM 1554 N N . LYS B 1 45 ? -15.938 14.453 -5.266 1 91.38 45 LYS B N 1
ATOM 1555 C CA . LYS B 1 45 ? -16.344 14.289 -6.656 1 91.38 45 LYS B CA 1
ATOM 1556 C C . LYS B 1 45 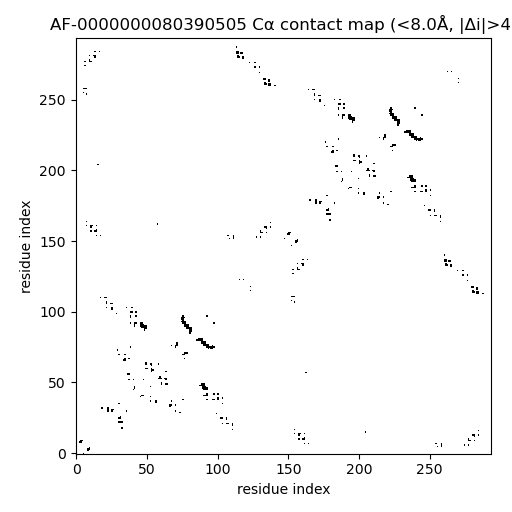? -17.453 13.242 -6.785 1 91.38 45 LYS B C 1
ATOM 1558 O O . LYS B 1 45 ? -17.203 12.148 -7.301 1 91.38 45 LYS B O 1
ATOM 1563 N N . ASP B 1 46 ? -18.625 13.703 -6.555 1 93.38 46 ASP B N 1
ATOM 1564 C CA . ASP B 1 46 ? -19.75 12.789 -6.574 1 93.38 46 ASP B CA 1
ATOM 1565 C C . ASP B 1 46 ? -20.203 12.5 -8.008 1 93.38 46 ASP B C 1
ATOM 1567 O O . ASP B 1 46 ? -20.031 13.344 -8.898 1 93.38 46 ASP B O 1
ATOM 1571 N N . GLY B 1 47 ? -20.609 11.266 -8.18 1 94.38 47 GLY B N 1
ATOM 1572 C CA . GLY B 1 47 ? -21.156 10.922 -9.477 1 94.38 47 GLY B CA 1
ATOM 1573 C C . GLY B 1 47 ? -20.094 10.516 -10.484 1 94.38 47 GLY B C 1
ATOM 1574 O O . GLY B 1 47 ? -20.281 10.672 -11.688 1 94.38 47 GLY B O 1
ATOM 1575 N N . CYS B 1 48 ? -19.016 10.039 -10.031 1 93.81 48 CYS B N 1
ATOM 1576 C CA . CYS B 1 48 ? -17.953 9.547 -10.906 1 93.81 48 CYS B CA 1
ATOM 1577 C C . CYS B 1 48 ? -18.328 8.188 -11.492 1 93.81 48 CYS B C 1
ATOM 1579 O O . CYS B 1 48 ? -19.047 7.41 -10.875 1 93.81 48 CYS B O 1
ATOM 1581 N N . SER B 1 49 ? -17.797 7.98 -12.688 1 94.62 49 SER B N 1
ATOM 1582 C CA . SER B 1 49 ? -17.938 6.629 -13.219 1 94.62 49 SER B CA 1
ATOM 1583 C C . SER B 1 49 ? -17.016 5.648 -12.484 1 94.62 49 SER B C 1
ATOM 1585 O O . SER B 1 49 ? -16.031 6.059 -11.867 1 94.62 49 SER B O 1
ATOM 1587 N N . GLN B 1 50 ? -17.391 4.41 -12.547 1 93.38 50 GLN B N 1
ATOM 1588 C CA . GLN B 1 50 ? -16.531 3.389 -11.945 1 93.38 50 GLN B CA 1
ATOM 1589 C C . GLN B 1 50 ? -15.133 3.422 -12.547 1 93.38 50 GLN B C 1
ATOM 1591 O O . GLN B 1 50 ? -14.141 3.277 -11.828 1 93.38 50 GLN B O 1
ATOM 1596 N N . GLU B 1 51 ? -15.125 3.674 -13.773 1 93 51 GLU B N 1
ATOM 1597 C CA . GLU B 1 51 ? -13.844 3.732 -14.477 1 93 51 GLU B CA 1
ATOM 1598 C C . GLU B 1 51 ? -13 4.91 -14 1 93 51 GLU B C 1
ATOM 1600 O O . GLU B 1 51 ? -11.797 4.77 -13.773 1 93 51 GLU B O 1
ATOM 1605 N N . SER B 1 52 ? -13.648 6.031 -13.898 1 92.44 52 SER B N 1
ATOM 1606 C CA . SER B 1 52 ? -12.945 7.223 -13.43 1 92.44 52 SER B CA 1
ATOM 1607 C C . SER B 1 52 ? -12.43 7.043 -12.008 1 92.44 52 SER B C 1
ATOM 1609 O O . SER B 1 52 ? -11.32 7.465 -11.688 1 92.44 52 SER B O 1
ATOM 1611 N N . LEU B 1 53 ? -13.219 6.43 -11.156 1 93.06 53 LEU B N 1
ATOM 1612 C CA . LEU B 1 53 ? -12.82 6.16 -9.781 1 93.06 53 LEU B CA 1
ATOM 1613 C C . LEU B 1 53 ? -11.609 5.238 -9.734 1 93.06 53 LEU B C 1
ATOM 1615 O O . LEU B 1 53 ? -10.656 5.492 -8.992 1 93.06 53 LEU B O 1
ATOM 1619 N N . ALA B 1 54 ? -11.664 4.191 -10.484 1 90.19 54 ALA B N 1
ATOM 1620 C CA . ALA B 1 54 ? -10.562 3.242 -10.562 1 90.19 54 ALA B CA 1
ATOM 1621 C C . ALA B 1 54 ? -9.273 3.932 -11.008 1 90.19 54 ALA B C 1
ATOM 1623 O O . ALA B 1 54 ? -8.219 3.74 -10.398 1 90.19 54 ALA B O 1
ATOM 1624 N N . ARG B 1 55 ? -9.383 4.766 -12.023 1 84.81 55 ARG B N 1
ATOM 1625 C CA . ARG B 1 55 ? -8.242 5.477 -12.586 1 84.81 55 ARG B CA 1
ATOM 1626 C C . ARG B 1 55 ? -7.664 6.473 -11.586 1 84.81 55 ARG B C 1
ATOM 1628 O O . ARG B 1 55 ? -6.449 6.523 -11.383 1 84.81 55 ARG B O 1
ATOM 1635 N N . TYR B 1 56 ? -8.57 7.215 -11.023 1 83.44 56 TYR B N 1
ATOM 1636 C CA . TYR B 1 56 ? -8.156 8.242 -10.078 1 83.44 56 TYR B CA 1
ATOM 1637 C C . TYR B 1 56 ? -7.453 7.625 -8.875 1 83.44 56 TYR B C 1
ATOM 1639 O O . TYR B 1 56 ? -6.473 8.18 -8.367 1 83.44 56 TYR B O 1
ATOM 1647 N N . LEU B 1 57 ? -7.93 6.492 -8.414 1 84.44 57 LEU B N 1
ATOM 1648 C CA . LEU B 1 57 ? -7.418 5.855 -7.203 1 84.44 57 LEU B CA 1
ATOM 1649 C C . LEU B 1 57 ? -6.352 4.82 -7.543 1 84.44 57 LEU B C 1
ATOM 1651 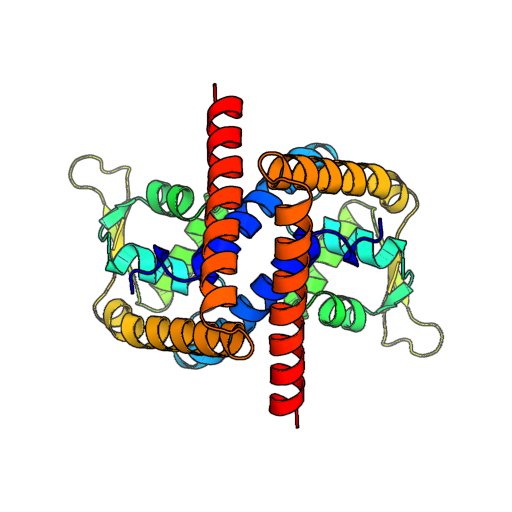O O . LEU B 1 57 ? -5.777 4.199 -6.645 1 84.44 57 LEU B O 1
ATOM 1655 N N . LYS B 1 58 ? -6.117 4.645 -8.852 1 78.19 58 LYS B N 1
ATOM 1656 C CA . LYS B 1 58 ? -5.074 3.764 -9.367 1 78.19 58 LYS B CA 1
ATOM 1657 C C . LYS B 1 58 ? -5.328 2.314 -8.961 1 78.19 58 LYS B C 1
ATOM 1659 O O . LYS B 1 58 ? -4.414 1.624 -8.5 1 78.19 58 LYS B O 1
ATOM 1664 N N . PHE B 1 59 ? -6.559 1.898 -9.016 1 82.31 59 PHE B N 1
ATOM 1665 C CA . PHE B 1 59 ? -6.969 0.511 -8.828 1 82.31 59 PHE B CA 1
ATOM 1666 C C . PHE B 1 59 ? -7.359 -0.119 -10.164 1 82.31 59 PHE B C 1
ATOM 1668 O O . PHE B 1 59 ? -7.711 0.587 -11.109 1 82.31 59 PHE B O 1
ATOM 1675 N N . SER B 1 60 ? -7.254 -1.408 -10.234 1 82.12 60 SER B N 1
ATOM 1676 C CA . SER B 1 60 ? -7.797 -2.119 -11.391 1 82.12 60 SER B CA 1
ATOM 1677 C C . SER B 1 60 ? -9.32 -2.023 -11.43 1 82.12 60 SER B C 1
ATOM 1679 O O . SER B 1 60 ? -9.961 -1.793 -10.406 1 82.12 60 SER B O 1
ATOM 1681 N N . LYS B 1 61 ? -9.812 -2.264 -12.586 1 87.81 61 LYS B N 1
ATOM 1682 C CA . LYS B 1 61 ? -11.266 -2.262 -12.75 1 87.81 61 LYS B CA 1
ATOM 1683 C C . LYS B 1 61 ? -11.922 -3.311 -11.859 1 87.81 61 LYS B C 1
ATOM 1685 O O . LYS B 1 61 ? -12.953 -3.049 -11.25 1 87.81 61 LYS B O 1
ATOM 1690 N N . ALA B 1 62 ? -11.273 -4.414 -11.82 1 86.75 62 ALA B N 1
ATOM 1691 C CA . ALA B 1 62 ? -11.805 -5.508 -11.008 1 86.75 62 ALA B CA 1
ATOM 1692 C C . ALA B 1 62 ? -11.852 -5.125 -9.531 1 86.75 62 ALA B C 1
ATOM 1694 O O . ALA B 1 62 ? -12.852 -5.363 -8.852 1 86.75 62 ALA B O 1
ATOM 1695 N N . THR B 1 63 ? -10.852 -4.52 -9.016 1 84.31 63 THR B N 1
ATOM 1696 C CA . THR B 1 63 ? -10.781 -4.094 -7.621 1 84.31 63 THR B CA 1
ATOM 1697 C C . THR B 1 63 ? -11.812 -3.008 -7.332 1 84.31 63 THR B C 1
ATOM 1699 O O . THR B 1 63 ? -12.5 -3.055 -6.312 1 84.31 63 THR B O 1
ATOM 1702 N N . ALA B 1 64 ? -11.875 -2.08 -8.234 1 92.88 64 ALA B N 1
ATOM 1703 C CA . ALA B 1 64 ? -12.836 -0.996 -8.062 1 92.88 64 ALA B CA 1
ATOM 1704 C C . ALA B 1 64 ? -14.266 -1.535 -7.992 1 92.88 64 ALA B C 1
ATOM 1706 O O . ALA B 1 64 ? -15.055 -1.11 -7.145 1 92.88 64 ALA B O 1
ATOM 1707 N N . THR B 1 65 ? -14.547 -2.453 -8.852 1 94.44 65 THR B N 1
ATOM 1708 C CA . THR B 1 65 ? -15.875 -3.055 -8.875 1 94.44 65 THR B CA 1
ATOM 1709 C C . THR B 1 65 ? -16.172 -3.748 -7.551 1 94.44 65 THR B C 1
ATOM 1711 O O . THR B 1 65 ? -17.266 -3.58 -6.992 1 94.44 65 THR B O 1
ATOM 1714 N N . ARG B 1 66 ? -15.219 -4.426 -7.094 1 93.62 66 ARG B N 1
ATOM 1715 C CA . ARG B 1 66 ? -15.391 -5.145 -5.836 1 93.62 66 ARG B CA 1
ATOM 1716 C C . ARG B 1 66 ? -15.625 -4.18 -4.68 1 93.62 66 ARG B C 1
ATOM 1718 O O . ARG B 1 66 ? -16.5 -4.406 -3.84 1 93.62 66 ARG B O 1
ATOM 1725 N N . VAL B 1 67 ? -14.898 -3.184 -4.652 1 95.12 67 VAL B N 1
ATOM 1726 C CA . VAL B 1 67 ? -14.961 -2.217 -3.561 1 95.12 67 VAL B CA 1
ATOM 1727 C C . VAL B 1 67 ? -16.297 -1.462 -3.621 1 95.12 67 VAL B C 1
ATOM 1729 O O . VAL B 1 67 ? -16.969 -1.291 -2.602 1 95.12 67 VAL B O 1
ATOM 1732 N N . ILE B 1 68 ? -16.656 -1.059 -4.805 1 96.88 68 ILE B N 1
ATOM 1733 C CA . ILE B 1 68 ? -17.891 -0.312 -4.98 1 96.88 68 ILE B CA 1
ATOM 1734 C C . ILE B 1 68 ? -19.078 -1.189 -4.602 1 96.88 68 ILE B C 1
ATOM 1736 O O . ILE B 1 68 ? -20.016 -0.727 -3.943 1 96.88 68 ILE B O 1
ATOM 1740 N N . THR B 1 69 ? -19.047 -2.418 -5.027 1 97.06 69 THR B N 1
ATOM 1741 C CA . THR B 1 69 ? -20.094 -3.365 -4.684 1 97.06 69 THR B CA 1
ATOM 1742 C C . THR B 1 69 ? -20.203 -3.523 -3.17 1 97.06 69 THR B C 1
ATOM 1744 O O . THR B 1 69 ? -21.312 -3.543 -2.619 1 97.06 69 THR B O 1
ATOM 1747 N N . ALA B 1 70 ? -19.078 -3.596 -2.508 1 96.56 70 ALA B N 1
ATOM 1748 C CA . ALA B 1 70 ? -19.062 -3.721 -1.054 1 96.56 70 ALA B CA 1
ATOM 1749 C C . ALA B 1 70 ? -19.641 -2.475 -0.389 1 96.56 70 ALA B C 1
ATOM 1751 O O . ALA B 1 70 ? -20.406 -2.574 0.576 1 96.56 70 ALA B O 1
ATOM 1752 N N . LEU B 1 71 ? -19.281 -1.355 -0.883 1 97.62 71 LEU B N 1
ATOM 1753 C CA . LEU B 1 71 ? -19.797 -0.093 -0.354 1 97.62 71 LEU B CA 1
ATOM 1754 C C . LEU B 1 71 ? -21.297 0.017 -0.552 1 97.62 71 LEU B C 1
ATOM 1756 O O . LEU B 1 71 ? -22 0.528 0.317 1 97.62 71 LEU B O 1
ATOM 1760 N N . GLU B 1 72 ? -21.734 -0.442 -1.7 1 97.56 72 GLU B N 1
ATOM 1761 C CA . GLU B 1 72 ? -23.156 -0.44 -2 1 97.56 72 GLU B CA 1
ATOM 1762 C C . GLU B 1 72 ? -23.922 -1.359 -1.052 1 97.56 72 GLU B C 1
ATOM 1764 O O . GLU B 1 72 ? -25 -1.006 -0.572 1 97.56 72 GLU B O 1
ATOM 1769 N N . LYS B 1 73 ? -23.391 -2.453 -0.837 1 97.31 73 LYS B N 1
ATOM 1770 C CA . LYS B 1 73 ? -24 -3.416 0.077 1 97.31 73 LYS B CA 1
ATOM 1771 C C . LYS B 1 73 ? -24.141 -2.83 1.478 1 97.31 73 LYS B C 1
ATOM 1773 O O . LYS B 1 73 ? -25.141 -3.07 2.156 1 97.31 73 LYS B O 1
ATOM 1778 N N . GLU B 1 74 ? -23.188 -2.037 1.891 1 97 74 GLU B N 1
ATOM 1779 C CA . GLU B 1 74 ? -23.219 -1.429 3.217 1 97 74 GLU B CA 1
ATOM 1780 C C . GLU B 1 74 ? -24.062 -0.165 3.232 1 97 74 GLU B C 1
ATOM 1782 O O . GLU B 1 74 ? -24.281 0.437 4.289 1 97 74 GLU B O 1
ATOM 1787 N N . GLY B 1 75 ? -24.516 0.261 1.992 1 97.88 75 GLY B N 1
ATOM 1788 C CA . GLY B 1 75 ? -25.406 1.407 1.889 1 97.88 75 GLY B CA 1
ATOM 1789 C C . GLY B 1 75 ? -24.672 2.732 1.842 1 97.88 75 GLY B C 1
ATOM 1790 O O . GLY B 1 75 ? -25.266 3.791 2.029 1 97.88 75 GLY B O 1
ATOM 1791 N N . TYR B 1 76 ? -23.359 2.744 1.626 1 98.38 76 TYR B N 1
ATOM 1792 C CA . TYR B 1 76 ? -22.562 3.963 1.655 1 98.38 76 TYR B CA 1
ATOM 1793 C C . TYR B 1 76 ? -22.594 4.664 0.304 1 98.38 76 TYR B C 1
ATOM 1795 O O . TYR B 1 76 ? -22.312 5.867 0.216 1 98.38 76 TYR B O 1
ATOM 1803 N N . VAL B 1 77 ? -22.859 3.871 -0.76 1 98.38 77 VAL B N 1
ATOM 1804 C CA . VAL B 1 77 ? -22.938 4.441 -2.1 1 98.38 77 VAL B CA 1
ATOM 1805 C C . VAL B 1 77 ? -24.109 3.807 -2.863 1 98.38 77 VAL B C 1
ATOM 1807 O O . VAL B 1 77 ? -24.688 2.818 -2.412 1 98.38 77 VAL B O 1
ATOM 1810 N N . TYR B 1 78 ? -24.484 4.398 -3.932 1 97.94 78 TYR B N 1
ATOM 1811 C CA . TYR B 1 78 ? -25.422 3.812 -4.875 1 97.94 78 TYR B CA 1
ATOM 1812 C C . TYR B 1 78 ? -25.047 4.16 -6.309 1 97.94 78 TYR B C 1
ATOM 1814 O O . TYR B 1 78 ? -24.328 5.129 -6.555 1 97.94 78 TYR B O 1
ATOM 1822 N N . ARG B 1 79 ? -25.5 3.301 -7.191 1 96.69 79 ARG B N 1
ATOM 1823 C CA . ARG B 1 79 ? -25.172 3.484 -8.602 1 96.69 79 ARG B CA 1
ATOM 1824 C C . ARG B 1 79 ? -26.422 3.871 -9.398 1 96.69 79 ARG B C 1
ATOM 1826 O O . ARG B 1 79 ? -27.516 3.4 -9.102 1 96.69 79 ARG B O 1
ATOM 1833 N N . GLU B 1 80 ? -26.172 4.715 -10.359 1 95.19 80 GLU B N 1
ATOM 1834 C CA . GLU B 1 80 ? -27.219 5.098 -11.305 1 95.19 80 GLU B CA 1
ATOM 1835 C C . GLU B 1 80 ? -26.688 5.133 -12.734 1 95.19 80 GLU B C 1
ATOM 1837 O O . GLU B 1 80 ? -25.516 5.48 -12.961 1 95.19 80 GLU B O 1
ATOM 1842 N N . LYS B 1 81 ? -27.531 4.824 -13.633 1 92.94 81 LYS B N 1
ATOM 1843 C CA . LYS B 1 81 ? -27.141 4.906 -15.039 1 92.94 81 LYS B CA 1
ATOM 1844 C C . LYS B 1 81 ? -26.984 6.359 -15.477 1 92.94 81 LYS B C 1
ATOM 1846 O O . LYS B 1 81 ? -27.766 7.227 -15.086 1 92.94 81 LYS B O 1
ATOM 1851 N N . ASP B 1 82 ? -25.938 6.539 -16.266 1 89.25 82 ASP B N 1
ATOM 1852 C CA . ASP B 1 82 ? -25.719 7.863 -16.828 1 89.25 82 ASP B CA 1
ATOM 1853 C C . ASP B 1 82 ? -26.875 8.258 -17.766 1 89.25 82 ASP B C 1
ATOM 1855 O O . ASP B 1 82 ? -27.344 7.43 -18.547 1 89.25 82 ASP B O 1
ATOM 1859 N N . GLU B 1 83 ? -27.266 9.422 -17.625 1 87.56 83 GLU B N 1
ATOM 1860 C CA . GLU B 1 83 ? -28.406 9.914 -18.391 1 87.56 83 GLU B CA 1
ATOM 1861 C C . GLU B 1 83 ? -28.078 9.984 -19.875 1 87.56 83 GLU B C 1
ATOM 1863 O O . GLU B 1 83 ? -28.953 9.773 -20.719 1 87.56 83 GLU B O 1
ATOM 1868 N N . ASN B 1 84 ? -26.891 10.305 -20.203 1 90.19 84 ASN B N 1
ATOM 1869 C CA . ASN B 1 84 ? -26.453 10.523 -21.578 1 90.19 84 ASN B CA 1
ATOM 1870 C C . ASN B 1 84 ? -25.906 9.242 -22.188 1 90.19 84 ASN B C 1
ATOM 1872 O O . ASN B 1 84 ? -25.844 9.109 -23.422 1 90.19 84 ASN B O 1
ATOM 1876 N N . ASP B 1 85 ? -25.406 8.406 -21.406 1 88.44 85 ASP B N 1
ATOM 1877 C CA . ASP B 1 85 ? -24.844 7.129 -21.828 1 88.44 85 ASP B CA 1
ATOM 1878 C C . ASP B 1 85 ? -25.266 5.996 -20.906 1 88.44 85 ASP B C 1
ATOM 1880 O O . ASP B 1 85 ? -24.625 5.766 -19.875 1 88.44 85 ASP B O 1
ATOM 1884 N N . ARG B 1 86 ? -26.172 5.164 -21.281 1 85.12 86 ARG B N 1
ATOM 1885 C CA . ARG B 1 86 ? -26.812 4.168 -20.422 1 85.12 86 ARG B CA 1
ATOM 1886 C C . ARG B 1 86 ? -25.875 2.986 -20.172 1 85.12 86 ARG B C 1
ATOM 1888 O O . ARG B 1 86 ? -26.172 2.119 -19.344 1 85.12 86 ARG B O 1
ATOM 1895 N N . ARG B 1 87 ? -24.828 3.033 -20.797 1 87.12 87 ARG B N 1
ATOM 1896 C CA . ARG B 1 87 ? -23.859 1.961 -20.594 1 87.12 87 ARG B CA 1
ATOM 1897 C C . ARG B 1 87 ? -22.938 2.281 -19.422 1 87.12 87 ARG B C 1
ATOM 1899 O O . ARG B 1 87 ? -22.234 1.397 -18.922 1 87.12 87 ARG B O 1
ATOM 1906 N N . ILE B 1 88 ? -22.984 3.535 -19.078 1 90 88 ILE B N 1
ATOM 1907 C CA . ILE B 1 88 ? -22.078 3.984 -18.016 1 90 88 ILE B CA 1
ATOM 1908 C C . ILE B 1 88 ? -22.844 4.098 -16.703 1 90 88 ILE B C 1
ATOM 1910 O O . ILE B 1 88 ? -23.953 4.66 -16.656 1 90 88 ILE B O 1
ATOM 1914 N N . TYR B 1 89 ? -22.328 3.508 -15.727 1 91.94 89 TYR B N 1
ATOM 1915 C CA . TYR B 1 89 ? -22.875 3.689 -14.375 1 91.94 89 TYR B CA 1
ATOM 1916 C C . TYR B 1 89 ? -22.078 4.742 -13.617 1 91.94 89 TYR B C 1
ATOM 1918 O O . TYR B 1 89 ? -20.844 4.75 -13.648 1 91.94 89 TYR B O 1
ATOM 1926 N N . ARG B 1 90 ? -22.875 5.59 -12.969 1 95.94 90 ARG B N 1
ATOM 1927 C CA . ARG B 1 90 ? -22.281 6.582 -12.078 1 95.94 90 ARG B CA 1
ATOM 1928 C C . ARG B 1 90 ? -22.422 6.172 -10.625 1 95.94 90 ARG B C 1
ATOM 1930 O O . ARG B 1 90 ? -23.469 5.629 -10.227 1 95.94 90 ARG B O 1
ATOM 1937 N N . VAL B 1 91 ? -21.406 6.477 -9.859 1 97.69 91 VAL B N 1
ATOM 1938 C CA . VAL B 1 91 ? -21.406 6.117 -8.445 1 97.69 91 VAL B CA 1
ATOM 1939 C C . VAL B 1 91 ? -21.609 7.371 -7.594 1 97.69 91 VAL B C 1
ATOM 1941 O O . VAL B 1 91 ? -20.906 8.359 -7.75 1 97.69 91 VAL B O 1
ATOM 1944 N N . PHE B 1 92 ? -22.594 7.254 -6.738 1 97.88 92 PHE B N 1
ATOM 1945 C CA . PHE B 1 92 ? -22.922 8.375 -5.871 1 97.88 92 PHE B CA 1
ATOM 1946 C C . PHE B 1 92 ? -22.781 7.992 -4.402 1 97.88 92 PHE B C 1
ATOM 1948 O O . PHE B 1 92 ? -23.094 6.863 -4.02 1 97.88 92 PHE B O 1
ATOM 1955 N N . ILE B 1 93 ? -22.281 8.969 -3.648 1 98 93 ILE B N 1
ATOM 1956 C CA . ILE B 1 93 ? -22.219 8.75 -2.209 1 98 93 ILE B CA 1
ATOM 1957 C C . ILE B 1 93 ? -23.594 8.984 -1.586 1 98 93 ILE B C 1
ATOM 1959 O O . ILE B 1 93 ? -24.297 9.922 -1.968 1 98 93 ILE B O 1
ATOM 1963 N N . SER B 1 94 ? -24 8.102 -0.702 1 98.19 94 SER B N 1
ATOM 1964 C CA . SER B 1 94 ? -25.266 8.242 -0 1 98.19 94 SER B CA 1
ATOM 1965 C C . SER B 1 94 ? -25.141 9.164 1.204 1 98.19 94 SER B C 1
ATOM 1967 O O . SER B 1 94 ? -24.031 9.594 1.547 1 98.19 94 SER B O 1
ATOM 1969 N N . ASP B 1 95 ? -26.297 9.43 1.863 1 97.56 95 ASP B N 1
ATOM 1970 C CA . ASP B 1 95 ? -26.281 10.188 3.109 1 97.56 95 ASP B CA 1
ATOM 1971 C C . ASP B 1 95 ? -25.516 9.438 4.195 1 97.56 95 ASP B C 1
ATOM 1973 O O . ASP B 1 95 ? -24.781 10.047 4.973 1 97.56 95 ASP B O 1
ATOM 1977 N N . LYS B 1 96 ? -25.734 8.219 4.148 1 97.5 96 LYS B N 1
ATOM 1978 C CA . LYS B 1 96 ? -25 7.379 5.086 1 97.5 96 LYS B CA 1
ATOM 1979 C C . LYS B 1 96 ? -23.5 7.457 4.836 1 97.5 96 LYS B C 1
ATOM 1981 O O . LYS B 1 96 ? -22.703 7.547 5.781 1 97.5 96 LYS B O 1
ATOM 1986 N N . GLY B 1 97 ? -23.094 7.418 3.6 1 97.44 97 GLY B N 1
ATOM 1987 C CA . GLY B 1 97 ? -21.703 7.543 3.23 1 97.44 97 GLY B CA 1
ATOM 1988 C C . GLY B 1 97 ? -21.094 8.875 3.619 1 97.44 97 GLY B C 1
ATOM 1989 O O . GLY B 1 97 ? -19.984 8.93 4.141 1 97.44 97 GLY B O 1
ATOM 1990 N N . MET B 1 98 ? -21.859 9.906 3.371 1 96.94 98 MET B N 1
ATOM 1991 C CA . MET B 1 98 ? -21.391 11.242 3.742 1 96.94 98 MET B CA 1
ATOM 1992 C C . MET B 1 98 ? -21.234 11.367 5.254 1 96.94 98 MET B C 1
ATOM 1994 O O . MET B 1 98 ? -20.344 12.078 5.734 1 96.94 98 MET B O 1
ATOM 1998 N N . GLY B 1 99 ? -22.062 10.641 5.93 1 96.75 99 GLY B N 1
ATOM 1999 C CA . GLY B 1 99 ? -22.047 10.68 7.387 1 96.75 99 GLY B CA 1
ATOM 2000 C C . GLY B 1 99 ? -20.781 10.117 7.988 1 96.75 99 GLY B C 1
ATOM 2001 O O . GLY B 1 99 ? -20.406 10.469 9.117 1 96.75 99 GLY B O 1
ATOM 2002 N N . VAL B 1 100 ? -20.047 9.32 7.262 1 96.25 100 VAL B N 1
ATOM 2003 C CA . VAL B 1 100 ? -18.859 8.664 7.82 1 96.25 100 VAL B CA 1
ATOM 2004 C C . VAL B 1 100 ? -17.609 9.406 7.391 1 96.25 100 VAL B C 1
ATOM 2006 O O . VAL B 1 100 ? -16.531 9.227 7.984 1 96.25 100 VAL B O 1
ATOM 2009 N N . VAL B 1 101 ? -17.719 10.352 6.508 1 95.19 101 VAL B N 1
ATOM 2010 C CA . VAL B 1 101 ? -16.562 11.062 5.945 1 95.19 101 VAL B CA 1
ATOM 2011 C C . VAL B 1 101 ? -15.812 11.789 7.051 1 95.19 101 VAL B C 1
ATOM 2013 O O . VAL B 1 101 ? -14.586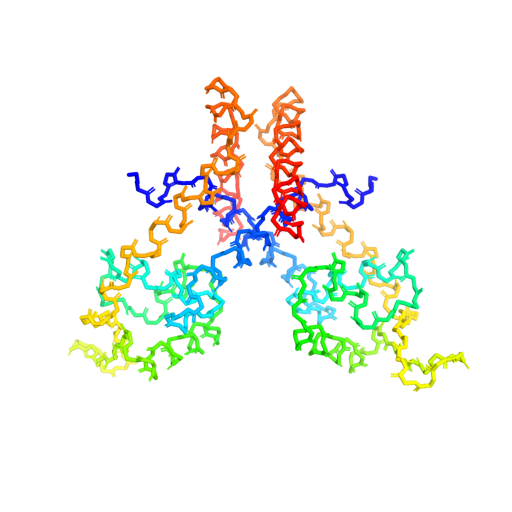 11.75 7.105 1 95.19 101 VAL B O 1
ATOM 2016 N N . PRO B 1 102 ? -16.578 12.383 8 1 95.44 102 PRO B N 1
ATOM 2017 C CA . PRO B 1 102 ? -15.852 13.047 9.086 1 95.44 102 PRO B CA 1
ATOM 2018 C C . PRO B 1 102 ? -15.016 12.086 9.922 1 95.44 102 PRO B C 1
ATOM 2020 O O . PRO B 1 102 ? -13.906 12.422 10.344 1 95.44 102 PRO B O 1
ATOM 2023 N N . ALA B 1 103 ? -15.508 10.93 10.125 1 95.5 103 ALA B N 1
ATOM 2024 C CA . ALA B 1 103 ? -14.766 9.922 10.883 1 95.5 103 ALA B CA 1
ATOM 2025 C C . ALA B 1 103 ? -13.523 9.469 10.117 1 95.5 103 ALA B C 1
ATOM 2027 O O . ALA B 1 103 ? -12.469 9.25 10.719 1 95.5 103 ALA B O 1
ATOM 2028 N N . ILE B 1 104 ? -13.625 9.352 8.859 1 94 104 ILE B N 1
ATOM 2029 C CA . ILE B 1 104 ? -12.492 9 8.016 1 94 104 ILE B CA 1
ATOM 2030 C C . ILE B 1 104 ? -11.422 10.078 8.109 1 94 104 ILE B C 1
ATOM 2032 O O . ILE B 1 104 ? -10.25 9.781 8.359 1 94 104 ILE B O 1
ATOM 2036 N N . ASN B 1 105 ? -11.859 11.305 7.98 1 92.81 105 ASN B N 1
ATOM 2037 C CA . ASN B 1 105 ? -10.922 12.43 8.047 1 92.81 105 ASN B CA 1
ATOM 2038 C C . ASN B 1 105 ? -10.227 12.5 9.406 1 92.81 105 ASN B C 1
ATOM 2040 O O . ASN B 1 105 ? -9.031 12.781 9.477 1 92.81 105 ASN B O 1
ATOM 2044 N N . ALA B 1 106 ? -10.992 12.273 10.422 1 94.19 106 ALA B N 1
ATOM 2045 C CA . ALA B 1 106 ? -10.43 12.305 11.766 1 94.19 106 ALA B CA 1
ATOM 2046 C C . ALA B 1 106 ? -9.367 11.227 11.945 1 94.19 106 ALA B C 1
ATOM 2048 O O . ALA B 1 106 ? -8.305 11.477 12.516 1 94.19 106 ALA B O 1
ATOM 2049 N N . ALA B 1 107 ? -9.641 10.055 11.477 1 93.56 107 ALA B N 1
ATOM 2050 C CA . ALA B 1 107 ? -8.695 8.945 11.578 1 93.56 107 ALA B CA 1
ATOM 2051 C C . ALA B 1 107 ? -7.418 9.242 10.805 1 93.56 107 ALA B C 1
ATOM 2053 O O . ALA B 1 107 ? -6.316 8.984 11.289 1 93.56 107 ALA B O 1
ATOM 2054 N N . LEU B 1 108 ? -7.598 9.758 9.633 1 91.88 108 LEU B N 1
ATOM 2055 C CA . LEU B 1 108 ? -6.449 10.094 8.805 1 91.88 108 LEU B CA 1
ATOM 2056 C C . LEU B 1 108 ? -5.605 11.188 9.453 1 91.88 108 LEU B C 1
ATOM 2058 O O . LEU B 1 108 ? -4.375 11.117 9.453 1 91.88 108 LEU B O 1
ATOM 2062 N N . GLN B 1 109 ? -6.27 12.164 10 1 92.19 109 GLN B N 1
ATOM 2063 C CA . GLN B 1 109 ? -5.566 13.258 10.664 1 92.19 109 GLN B CA 1
ATOM 2064 C C . GLN B 1 109 ? -4.824 12.758 11.898 1 92.19 109 GLN B C 1
ATOM 2066 O O . GLN B 1 109 ? -3.686 13.164 12.148 1 92.19 109 GLN B O 1
ATOM 2071 N N . GLU B 1 110 ? -5.484 11.953 12.664 1 93.56 110 GLU B N 1
ATOM 2072 C CA . GLU B 1 110 ? -4.855 11.398 13.859 1 93.56 110 GLU B CA 1
ATOM 2073 C C . GLU B 1 110 ? -3.605 10.602 13.5 1 93.56 110 GLU B C 1
ATOM 2075 O O . GLU B 1 110 ? -2.574 10.719 14.172 1 93.56 110 GLU B O 1
ATOM 2080 N N . TRP B 1 111 ? -3.717 9.773 12.516 1 93.12 111 TRP B N 1
ATOM 2081 C CA . TRP B 1 111 ? -2.561 9 12.086 1 93.12 111 TRP B CA 1
ATOM 2082 C C . TRP B 1 111 ? -1.436 9.914 11.617 1 93.12 111 TRP B C 1
ATOM 2084 O O . TRP B 1 111 ? -0.263 9.672 11.906 1 93.12 111 TRP B O 1
ATOM 2094 N N . ASN B 1 112 ? -1.781 10.938 10.844 1 92.69 112 ASN B N 1
ATOM 2095 C CA . ASN B 1 112 ? -0.79 11.906 10.391 1 92.69 112 ASN B CA 1
ATOM 2096 C C . ASN B 1 112 ? -0.071 12.562 11.57 1 92.69 112 ASN B C 1
ATOM 2098 O O . ASN B 1 112 ? 1.146 12.75 11.531 1 92.69 112 ASN B O 1
ATOM 2102 N N . ASP B 1 113 ? -0.843 12.906 12.562 1 92.69 113 ASP B N 1
ATOM 2103 C CA . ASP B 1 113 ? -0.275 13.531 13.75 1 92.69 113 ASP B CA 1
ATOM 2104 C C . ASP B 1 113 ? 0.698 12.586 14.453 1 92.69 113 ASP B C 1
ATOM 2106 O O . ASP B 1 113 ? 1.752 13.008 14.93 1 92.69 113 ASP B O 1
ATOM 2110 N N . ILE B 1 114 ? 0.37 11.336 14.5 1 93.25 114 ILE B N 1
ATOM 2111 C CA . ILE B 1 114 ? 1.247 10.328 15.094 1 93.25 114 ILE B CA 1
ATOM 2112 C C . ILE B 1 114 ? 2.537 10.227 14.289 1 93.25 114 ILE B C 1
ATOM 2114 O O . ILE B 1 114 ? 3.635 10.281 14.844 1 93.25 114 ILE B O 1
ATOM 2118 N N . LEU B 1 115 ? 2.414 10.109 13 1 93.5 115 LEU B N 1
ATOM 2119 C CA . LEU B 1 115 ? 3.533 9.93 12.078 1 93.5 115 LEU B CA 1
ATOM 2120 C C . LEU B 1 115 ? 4.535 11.07 12.219 1 93.5 115 LEU B C 1
ATOM 2122 O O . LEU B 1 115 ? 5.75 10.844 12.164 1 93.5 115 LEU B O 1
ATOM 2126 N N . LEU B 1 116 ? 4.031 12.273 12.438 1 93.75 116 LEU B N 1
ATOM 2127 C CA . LEU B 1 116 ? 4.875 13.461 12.375 1 93.75 116 LEU B CA 1
ATOM 2128 C C . LEU B 1 116 ? 5.277 13.922 13.773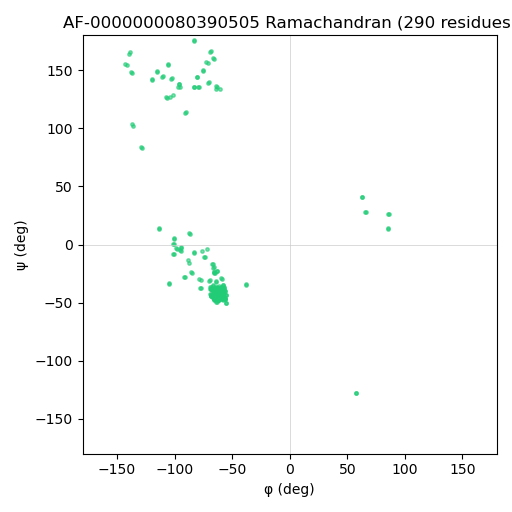 1 93.75 116 LEU B C 1
ATOM 2130 O O . LEU B 1 116 ? 5.992 14.914 13.922 1 93.75 116 LEU B O 1
ATOM 2134 N N . SER B 1 117 ? 4.84 13.234 14.758 1 93.75 117 SER B N 1
ATOM 2135 C CA . SER B 1 117 ? 4.945 13.68 16.141 1 93.75 117 SER B CA 1
ATOM 2136 C C . SER B 1 117 ? 6.398 13.898 16.547 1 93.75 117 SER B C 1
ATOM 2138 O O . SER B 1 117 ? 6.691 14.734 17.406 1 93.75 117 SER B O 1
ATOM 2140 N N . ASP B 1 118 ? 7.352 13.18 15.945 1 93.94 118 ASP B N 1
ATOM 2141 C CA . ASP B 1 118 ? 8.75 13.266 16.359 1 93.94 118 ASP B CA 1
ATOM 2142 C C . ASP B 1 118 ? 9.547 14.156 15.414 1 93.94 118 ASP B C 1
ATOM 2144 O O . ASP B 1 118 ? 10.766 14.266 15.547 1 93.94 118 ASP B O 1
ATOM 2148 N N . LEU B 1 119 ? 8.883 14.75 14.484 1 94.94 119 LEU B N 1
ATOM 2149 C CA . LEU B 1 119 ? 9.562 15.648 13.562 1 94.94 119 LEU B CA 1
ATOM 2150 C C . LEU B 1 119 ? 9.43 17.094 14.023 1 94.94 119 LEU B C 1
ATOM 2152 O O . LEU B 1 119 ? 8.367 17.516 14.484 1 94.94 119 LEU B O 1
ATOM 2156 N N . SER B 1 120 ? 10.531 17.859 13.914 1 96.06 120 SER B N 1
ATOM 2157 C CA . SER B 1 120 ? 10.438 19.297 14.078 1 96.06 120 SER B CA 1
ATOM 2158 C C . SER B 1 120 ? 9.688 19.953 12.914 1 96.06 120 SER B C 1
ATOM 2160 O O . SER B 1 120 ? 9.484 19.312 11.875 1 96.06 120 SER B O 1
ATOM 2162 N N . ASP B 1 121 ? 9.312 21.156 13.094 1 94.25 121 ASP B N 1
ATOM 2163 C CA . ASP B 1 121 ? 8.625 21.891 12.031 1 94.25 121 ASP B CA 1
ATOM 2164 C C . ASP B 1 121 ? 9.477 21.922 10.758 1 94.25 121 ASP B C 1
ATOM 2166 O O . ASP B 1 121 ? 8.961 21.75 9.656 1 94.25 121 ASP B O 1
ATOM 2170 N N . ASP B 1 122 ? 10.727 22.094 10.977 1 95.94 122 ASP B N 1
ATOM 2171 C CA . ASP B 1 122 ? 11.641 22.156 9.836 1 95.94 122 ASP B CA 1
ATOM 2172 C C . ASP B 1 122 ? 11.758 20.797 9.156 1 95.94 122 ASP B C 1
ATOM 2174 O O . ASP B 1 122 ? 11.742 20.703 7.926 1 95.94 122 ASP B O 1
ATOM 2178 N N . GLU B 1 123 ? 11.859 19.781 9.945 1 95.44 123 GLU B N 1
ATOM 2179 C CA . GLU B 1 123 ? 11.945 18.438 9.406 1 95.44 123 GLU B CA 1
ATOM 2180 C C . GLU B 1 123 ? 10.688 18.062 8.633 1 95.44 123 GLU B C 1
ATOM 2182 O O . GLU B 1 123 ? 10.758 17.438 7.57 1 95.44 123 GLU B O 1
ATOM 2187 N N . GLU B 1 124 ? 9.578 18.453 9.18 1 94.62 124 GLU B N 1
ATOM 2188 C CA . GLU B 1 124 ? 8.312 18.172 8.516 1 94.62 124 GLU B CA 1
ATOM 2189 C C . GLU B 1 124 ? 8.234 18.875 7.16 1 94.62 124 GLU B C 1
ATOM 2191 O O . GLU B 1 124 ? 7.785 18.266 6.176 1 94.62 124 GLU B O 1
ATOM 2196 N N . GLN B 1 125 ? 8.633 20.078 7.117 1 94.94 125 GLN B N 1
ATOM 2197 C CA . GLN B 1 125 ? 8.594 20.828 5.871 1 94.94 125 GLN B CA 1
ATOM 2198 C C . GLN B 1 125 ? 9.508 20.188 4.82 1 94.94 125 GLN B C 1
ATOM 2200 O O . GLN B 1 125 ? 9.133 20.078 3.652 1 94.94 125 GLN B O 1
ATOM 2205 N N . ILE B 1 126 ? 10.68 19.797 5.27 1 95.56 126 ILE B N 1
ATOM 2206 C CA . ILE B 1 126 ? 11.625 19.141 4.367 1 95.56 126 ILE B CA 1
ATOM 2207 C C . ILE B 1 126 ? 11.047 17.812 3.877 1 95.56 126 ILE B C 1
ATOM 2209 O O . ILE B 1 126 ? 11.133 17.5 2.688 1 95.56 126 ILE B O 1
ATOM 2213 N N . PHE B 1 127 ? 10.477 17.109 4.844 1 95.06 127 PHE B N 1
ATOM 2214 C CA . PHE B 1 127 ? 9.883 15.828 4.516 1 95.06 127 PHE B CA 1
ATOM 2215 C C . PHE B 1 127 ? 8.789 15.984 3.461 1 95.06 127 PHE B C 1
ATOM 2217 O O . PHE B 1 127 ? 8.781 15.266 2.459 1 95.06 127 PHE B O 1
ATOM 2224 N N . ARG B 1 128 ? 7.945 16.922 3.605 1 93.75 128 ARG B N 1
ATOM 2225 C CA . ARG B 1 128 ? 6.863 17.188 2.662 1 93.75 128 ARG B CA 1
ATOM 2226 C C . ARG B 1 128 ? 7.418 17.562 1.293 1 93.75 128 ARG B C 1
ATOM 2228 O O . ARG B 1 128 ? 6.91 17.109 0.265 1 93.75 128 ARG B O 1
ATOM 2235 N N . LYS B 1 129 ? 8.398 18.359 1.312 1 95.12 129 LYS B N 1
ATOM 2236 C CA . LYS B 1 129 ? 9.016 18.812 0.066 1 95.12 129 LYS B CA 1
ATOM 2237 C C . LYS B 1 129 ? 9.617 17.641 -0.703 1 95.12 129 LYS B C 1
ATOM 2239 O O . LYS B 1 129 ? 9.477 17.547 -1.925 1 95.12 129 LYS B O 1
ATOM 2244 N N . LEU B 1 130 ? 10.281 16.797 0.008 1 95.25 130 LEU B N 1
ATOM 2245 C CA . LEU B 1 130 ? 10.93 15.656 -0.628 1 95.25 130 LEU B CA 1
ATOM 2246 C C . LEU B 1 130 ? 9.906 14.656 -1.142 1 95.25 130 LEU B C 1
ATOM 2248 O O . LEU B 1 130 ? 10.086 14.062 -2.207 1 95.25 130 LEU B O 1
ATOM 2252 N N . LEU B 1 131 ? 8.828 14.477 -0.407 1 94.44 131 LEU B N 1
ATOM 2253 C CA . LEU B 1 131 ? 7.734 13.625 -0.866 1 94.44 131 LEU B CA 1
ATOM 2254 C C . LEU B 1 131 ? 7.113 14.172 -2.143 1 94.44 131 LEU B C 1
ATOM 2256 O O . LEU B 1 131 ? 6.836 13.422 -3.08 1 94.44 131 LEU B O 1
ATOM 2260 N N . ASP B 1 132 ? 6.938 15.438 -2.178 1 93.69 132 ASP B N 1
ATOM 2261 C CA . ASP B 1 132 ? 6.375 16.078 -3.365 1 93.69 132 ASP B CA 1
ATOM 2262 C C . ASP B 1 132 ? 7.312 15.93 -4.562 1 93.69 132 ASP B C 1
ATOM 2264 O O . ASP B 1 132 ? 6.859 15.664 -5.68 1 93.69 132 ASP B O 1
ATOM 2268 N N . LYS B 1 133 ? 8.547 16.094 -4.312 1 94.94 133 LYS B N 1
ATOM 2269 C CA . LYS B 1 133 ? 9.531 15.961 -5.379 1 94.94 133 LYS B CA 1
ATOM 2270 C C . LYS B 1 133 ? 9.531 14.555 -5.957 1 94.94 133 LYS B C 1
ATOM 2272 O O . LYS B 1 133 ? 9.562 14.375 -7.176 1 94.94 133 LYS B O 1
ATOM 2277 N N . THR B 1 134 ? 9.539 13.57 -5.082 1 94.56 134 THR B N 1
ATOM 2278 C CA . THR B 1 134 ? 9.555 12.188 -5.543 1 94.56 134 THR B CA 1
ATOM 2279 C C . THR B 1 134 ? 8.25 11.836 -6.25 1 94.56 134 THR B C 1
ATOM 2281 O O . THR B 1 134 ? 8.258 11.117 -7.254 1 94.56 134 THR B O 1
ATOM 2284 N N . LYS B 1 135 ? 7.164 12.305 -5.742 1 91.5 135 LYS B N 1
ATOM 2285 C CA . LYS B 1 135 ? 5.875 12.102 -6.391 1 91.5 135 LYS B CA 1
ATOM 2286 C C . LYS B 1 135 ? 5.871 12.688 -7.801 1 91.5 135 LYS B C 1
ATOM 2288 O O . LYS B 1 135 ? 5.398 12.047 -8.742 1 91.5 135 LYS B O 1
ATOM 2293 N N . ASN B 1 136 ? 6.355 13.836 -7.914 1 92.25 136 ASN B N 1
ATOM 2294 C CA . ASN B 1 136 ? 6.434 14.5 -9.211 1 92.25 136 ASN B CA 1
ATOM 2295 C C . ASN B 1 136 ? 7.316 13.727 -10.188 1 92.25 136 ASN B C 1
ATOM 2297 O O . ASN B 1 136 ? 7.012 13.648 -11.383 1 92.25 136 ASN B O 1
ATOM 2301 N N . THR B 1 137 ? 8.414 13.281 -9.672 1 93.75 137 THR B N 1
ATOM 2302 C CA . THR B 1 137 ? 9.312 12.469 -10.492 1 93.75 137 THR B CA 1
ATOM 2303 C C . THR B 1 137 ? 8.57 11.266 -11.078 1 93.75 137 THR B C 1
ATOM 2305 O O . THR B 1 137 ? 8.727 10.953 -12.258 1 93.75 137 THR B O 1
ATOM 2308 N N . LEU B 1 138 ? 7.75 10.602 -10.273 1 91.56 138 LEU B N 1
ATOM 2309 C CA . LEU B 1 138 ? 7.008 9.43 -10.727 1 91.56 138 LEU B CA 1
ATOM 2310 C C . LEU B 1 138 ? 5.941 9.828 -11.75 1 91.56 138 LEU B C 1
ATOM 2312 O O . LEU B 1 138 ? 5.699 9.094 -12.711 1 91.56 138 LEU B O 1
ATOM 2316 N N . GLU B 1 139 ? 5.32 10.93 -11.539 1 86.94 139 GLU B N 1
ATOM 2317 C CA . GLU B 1 139 ? 4.328 11.422 -12.492 1 86.94 139 GLU B CA 1
ATOM 2318 C C . GLU B 1 139 ? 4.961 11.727 -13.844 1 86.94 139 GLU B C 1
ATOM 2320 O O . GLU B 1 139 ? 4.379 11.438 -14.891 1 86.94 139 GLU B O 1
ATOM 2325 N N . GLU B 1 140 ? 6.082 12.312 -13.812 1 88.88 140 GLU B N 1
ATOM 2326 C CA . GLU B 1 140 ? 6.809 12.609 -15.047 1 88.88 140 GLU B CA 1
ATOM 2327 C C . GLU B 1 140 ? 7.246 11.328 -15.75 1 88.88 140 GLU B C 1
ATOM 2329 O O . GLU B 1 140 ? 7.227 11.258 -16.984 1 88.88 140 GLU B O 1
ATOM 2334 N N . TYR B 1 141 ? 7.676 10.453 -14.93 1 88.5 141 TYR B N 1
ATOM 2335 C CA . TYR B 1 141 ? 8.039 9.156 -15.492 1 88.5 141 TYR B CA 1
ATOM 2336 C C . TYR B 1 141 ? 6.863 8.547 -16.25 1 88.5 141 TYR B C 1
ATOM 2338 O O . TYR B 1 141 ? 7.039 8.016 -17.344 1 88.5 141 TYR B O 1
ATOM 2346 N N . ASP B 1 142 ? 5.684 8.547 -15.664 1 84.06 142 ASP B N 1
ATOM 2347 C CA . ASP B 1 142 ? 4.496 7.969 -16.2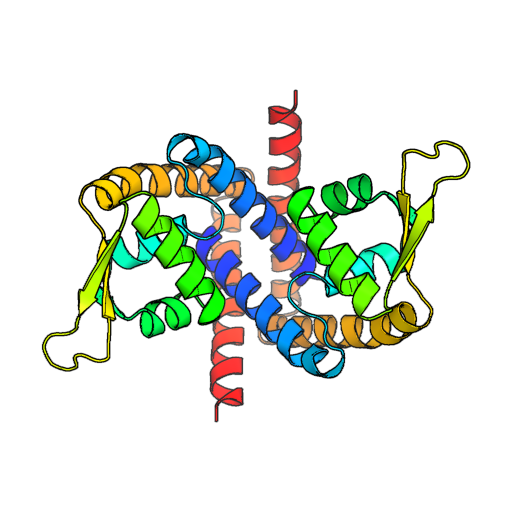81 1 84.06 142 ASP B CA 1
ATOM 2348 C C . ASP B 1 142 ? 4.117 8.727 -17.547 1 84.06 142 ASP B C 1
ATOM 2350 O O . ASP B 1 142 ? 3.635 8.133 -18.516 1 84.06 142 ASP B O 1
ATOM 2354 N N . ARG B 1 143 ? 4.289 9.961 -17.516 1 80.31 143 ARG B N 1
ATOM 2355 C CA . ARG B 1 143 ? 4 10.773 -18.688 1 80.31 143 ARG B CA 1
ATOM 2356 C C . ARG B 1 143 ? 4.926 10.414 -19.844 1 80.31 143 ARG B C 1
ATOM 2358 O O . ARG B 1 143 ? 4.504 10.391 -21 1 80.31 143 ARG B O 1
ATOM 2365 N N . ASN B 1 144 ? 6.098 10.18 -19.453 1 78.31 144 ASN B N 1
ATOM 2366 C CA . ASN B 1 144 ? 7.078 9.852 -20.484 1 78.31 144 ASN B CA 1
ATOM 2367 C C . ASN B 1 144 ? 6.922 8.414 -20.969 1 78.31 144 ASN B C 1
ATOM 2369 O O . ASN B 1 144 ? 7.293 8.094 -22.109 1 78.31 144 ASN B O 1
ATOM 2373 N N . SER B 1 145 ? 6.473 7.547 -20.109 1 69.62 145 SER B N 1
ATOM 2374 C CA . SER B 1 145 ? 6.273 6.152 -20.5 1 69.62 145 SER B CA 1
ATOM 2375 C C . SER B 1 145 ? 5 5.988 -21.328 1 69.62 145 SER B C 1
ATOM 2377 O O . SER B 1 145 ? 4.84 4.996 -22.047 1 69.62 145 SER B O 1
ATOM 2379 N N . SER B 1 146 ? 3.885 6.711 -21.031 1 57.94 146 SER B N 1
ATOM 2380 C CA . SER B 1 146 ? 2.656 6.676 -21.812 1 57.94 146 SER B CA 1
ATOM 2381 C C . SER B 1 146 ? 2.879 7.246 -23.203 1 57.94 146 SER B C 1
ATOM 2383 O O . SER B 1 146 ? 2.082 7.004 -24.125 1 57.94 146 SER B O 1
ATOM 2385 N N . ASN B 1 147 ? 3.891 8.125 -23.406 1 43.94 147 ASN B N 1
ATOM 2386 C CA . ASN B 1 147 ? 4.145 8.641 -24.75 1 43.94 147 ASN B CA 1
ATOM 2387 C C . ASN B 1 147 ? 5.027 7.688 -25.562 1 43.94 147 ASN B C 1
ATOM 2389 O O . ASN B 1 147 ? 6.004 7.152 -25.031 1 43.94 147 ASN B O 1
#